Protein AF-A0A7W8JPS7-F1 (afdb_monomer_lite)

Sequence (271 aa):
MTALSCCAAFAAIAVPLVSGVAHSQPELDGHAVLSGPVTAQTLAKNVAAPTAAPPASAEKKREVESIGVLPKAIPAMRSESPSSIALLSDVSTMDLMMPIAEPDLNIASRQSLWTQVGREFGVDPLLLYSIALVESRSLHPGGDVGPTPWLFRVNDHLVVGERHHVQMEMAVASQFNATVQDVGIMQVYYPMHRSAVRDPLSLLDPKTNISVAAKILHDGMHETRDPVLGVGYYHSHTQQLARDYGTAVMTVYQRLKGVYRSGKNGQVVAR

Secondary structure (DSSP, 8-state):
--------------------------------------------------------------------PPPPPPPPP-PPPSSS--SS----TTGGGS--------TTSTTSHHHHHHHHTT--HHHHHHHHHHHSEEE-TTS-EEE-SSEEEETTEEEESSHHHHHHHHHHHHHTT--EEEETTTTEEHHHHTTT-S-GGGGGSHHHHHHHHHHHHHHHHHH-S-HHHHHHTTT-SSHHHHHHHHHHHHHHHHHHHHHHHHHHH------

Foldseek 3Di:
DDDDDDDDDDDDDDDDDDDDDDDDDDDDDDDDDDDDDDDDDDDDDDDDDDDDDDDDDDDPDDDDDDPDQDDFDDEDDDDDDPPDQPPAPDDDPVVVVPPLPQFQCPLVDCRGLLNVLCVVLVHRSLLLQLLLCNGAWDQDPVRDIGRWFQWWAWPNDIDGDDNVVSLVVLVVCVVVVTHTAFHGSNRQGCVVCCVNHVGRSLCSRVNSVSNVLSNQLSVLLVVDPPQQLSNLSSRYPPVVSSNVRSVSSVVSSVVVVVVVVVVVPDDPPDD

pLDDT: mean 70.52, std 27.82, range [26.25, 98.81]

Structure (mmCIF, N/CA/C/O backbone):
data_AF-A0A7W8JPS7-F1
#
_entry.id   AF-A0A7W8JPS7-F1
#
loop_
_atom_site.group_PDB
_atom_site.id
_atom_site.type_symbol
_atom_site.label_atom_id
_atom_site.label_alt_id
_atom_site.label_comp_id
_atom_site.label_asym_id
_atom_site.label_entity_id
_atom_site.label_seq_id
_atom_site.pdbx_PDB_ins_code
_atom_site.Cartn_x
_atom_site.Cartn_y
_atom_site.Cartn_z
_atom_site.occupancy
_atom_site.B_iso_or_equiv
_atom_site.auth_seq_id
_atom_site.auth_comp_id
_atom_site.auth_asym_id
_atom_site.auth_atom_id
_atom_site.pdbx_PDB_model_num
ATOM 1 N N . MET A 1 1 ? 36.960 0.817 -42.740 1.00 34.66 1 MET A N 1
ATOM 2 C CA . MET A 1 1 ? 37.777 2.039 -42.580 1.00 34.66 1 MET A CA 1
ATOM 3 C C . MET A 1 1 ? 36.926 3.022 -41.779 1.00 34.66 1 MET A C 1
ATOM 5 O O . MET A 1 1 ? 35.817 3.270 -42.221 1.00 34.66 1 MET A O 1
ATOM 9 N N . THR A 1 2 ? 37.190 3.320 -40.498 1.00 34.50 2 THR A N 1
ATOM 10 C CA . THR A 1 2 ? 38.311 4.124 -39.934 1.00 34.50 2 THR A CA 1
ATOM 11 C C . THR A 1 2 ? 38.298 5.565 -40.465 1.00 34.50 2 THR A C 1
ATOM 13 O O . THR A 1 2 ? 38.393 5.725 -41.675 1.00 34.50 2 THR A O 1
ATOM 16 N N . ALA A 1 3 ? 38.237 6.635 -39.663 1.00 35.72 3 ALA A N 1
ATOM 17 C CA . ALA A 1 3 ? 38.224 6.787 -38.192 1.00 35.72 3 ALA A CA 1
ATOM 18 C C . ALA A 1 3 ? 37.413 8.078 -37.820 1.00 35.72 3 ALA A C 1
ATOM 20 O O . ALA A 1 3 ? 36.712 8.575 -38.693 1.00 35.72 3 ALA A O 1
ATOM 21 N N . LEU A 1 4 ? 37.385 8.677 -36.615 1.00 36.03 4 LEU A N 1
ATOM 22 C CA . LEU A 1 4 ? 38.189 8.557 -35.384 1.00 36.03 4 LEU A CA 1
ATOM 23 C C . LEU A 1 4 ? 37.369 8.997 -34.138 1.00 36.03 4 LEU A C 1
ATOM 25 O O . LEU A 1 4 ? 36.298 9.580 -34.263 1.00 36.03 4 LEU A O 1
ATOM 29 N N . SER A 1 5 ? 37.897 8.723 -32.942 1.00 36.34 5 SER A N 1
ATOM 30 C CA . SER A 1 5 ? 37.463 9.241 -31.629 1.00 36.34 5 SER A CA 1
ATOM 31 C C . SER A 1 5 ? 37.933 10.687 -31.364 1.00 36.34 5 SER A C 1
ATOM 33 O O . SER A 1 5 ? 38.936 11.108 -31.940 1.00 36.34 5 SER A O 1
ATOM 35 N N . CYS A 1 6 ? 37.302 11.402 -30.417 1.00 30.58 6 CYS A N 1
ATOM 36 C CA . CYS A 1 6 ? 38.016 12.358 -29.556 1.00 30.58 6 CYS A CA 1
ATOM 37 C C . CYS A 1 6 ? 37.307 12.576 -28.199 1.00 30.58 6 CYS A C 1
ATOM 39 O O . CYS A 1 6 ? 36.088 12.729 -28.158 1.00 30.58 6 CYS A O 1
ATOM 41 N N . CYS A 1 7 ? 38.076 12.644 -27.104 1.00 32.31 7 CYS A N 1
ATOM 42 C CA . CYS A 1 7 ? 37.610 12.950 -25.742 1.00 32.31 7 CYS A CA 1
ATOM 43 C C . CYS A 1 7 ? 38.441 14.090 -25.131 1.00 32.31 7 CYS A C 1
ATOM 45 O O . CYS A 1 7 ? 39.667 14.018 -25.181 1.00 32.31 7 CYS A O 1
ATOM 47 N N . ALA A 1 8 ? 37.799 15.072 -24.487 1.00 33.22 8 ALA A N 1
ATOM 48 C CA . ALA A 1 8 ? 38.398 16.044 -23.554 1.00 33.22 8 ALA A CA 1
ATOM 49 C C . ALA A 1 8 ? 37.291 16.920 -22.921 1.00 33.22 8 ALA A C 1
ATOM 51 O O . ALA A 1 8 ? 36.239 17.077 -23.532 1.00 33.22 8 ALA A O 1
ATOM 52 N N . ALA A 1 9 ? 37.453 17.585 -21.772 1.00 33.50 9 ALA A N 1
ATOM 53 C CA . ALA A 1 9 ? 38.265 17.333 -20.570 1.00 33.50 9 ALA A CA 1
ATOM 54 C C . ALA A 1 9 ? 37.767 18.288 -19.453 1.00 33.50 9 ALA A C 1
ATOM 56 O O . ALA A 1 9 ? 37.179 19.327 -19.750 1.00 33.50 9 ALA A O 1
ATOM 57 N N . PHE A 1 10 ? 38.011 17.973 -18.176 1.00 31.75 10 PHE A N 1
ATOM 58 C CA . PHE A 1 10 ? 37.744 18.908 -17.069 1.00 31.75 10 PHE A CA 1
ATOM 59 C C . PHE A 1 10 ? 38.790 20.033 -17.011 1.00 31.75 10 PHE A C 1
ATOM 61 O O . PHE A 1 10 ? 39.973 19.794 -17.247 1.00 31.75 10 PHE A O 1
ATOM 68 N N . ALA A 1 11 ? 38.371 21.224 -16.574 1.00 34.03 11 ALA A N 1
ATOM 6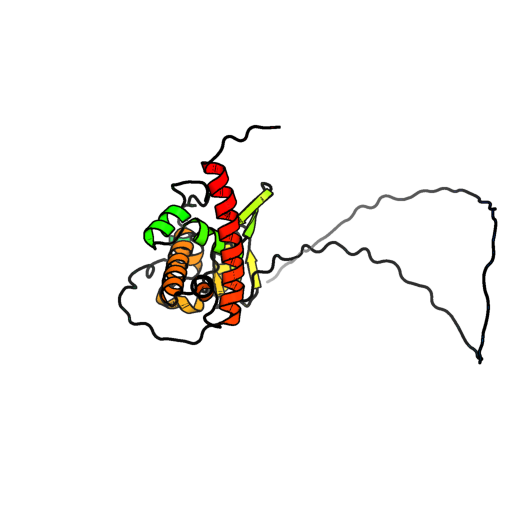9 C CA . ALA A 1 11 ? 39.262 22.286 -16.112 1.00 34.03 11 ALA A CA 1
ATOM 70 C C . ALA A 1 11 ? 38.669 22.953 -14.860 1.00 34.03 11 ALA A C 1
ATOM 72 O O . ALA A 1 11 ? 37.531 23.419 -14.880 1.00 34.03 11 ALA A O 1
ATOM 73 N N . ALA A 1 12 ? 39.439 22.991 -13.771 1.00 31.59 12 ALA A N 1
ATOM 74 C CA . ALA A 1 12 ? 39.107 23.723 -12.551 1.00 31.59 12 ALA A CA 1
ATOM 75 C C . ALA A 1 12 ? 39.949 25.006 -12.471 1.00 31.59 12 ALA A C 1
ATOM 77 O O . ALA A 1 12 ? 41.085 25.030 -12.942 1.00 31.59 12 ALA A O 1
ATOM 78 N N . ILE A 1 13 ? 39.404 26.062 -11.863 1.00 35.50 13 ILE A N 1
ATOM 79 C CA . ILE A 1 13 ? 40.087 27.351 -11.693 1.00 35.50 13 ILE A CA 1
ATOM 80 C C . ILE A 1 13 ? 40.469 27.525 -10.221 1.00 35.50 13 ILE A C 1
ATOM 82 O O . ILE A 1 13 ? 39.635 27.352 -9.336 1.00 35.50 13 ILE A O 1
ATOM 86 N N . ALA A 1 14 ? 41.726 27.895 -9.975 1.00 32.38 14 ALA A N 1
ATOM 87 C CA . ALA A 1 14 ? 42.258 28.240 -8.659 1.00 32.38 14 ALA A CA 1
ATOM 88 C C . ALA A 1 14 ? 42.777 29.688 -8.654 1.00 32.38 14 ALA A C 1
ATOM 90 O O . ALA A 1 14 ? 43.272 30.176 -9.670 1.00 32.38 14 ALA A O 1
ATOM 91 N N . VAL A 1 15 ? 42.679 30.362 -7.505 1.00 33.50 15 VAL A N 1
ATOM 92 C CA . VAL A 1 15 ? 43.151 31.740 -7.264 1.00 33.50 15 VAL A CA 1
ATOM 93 C C . VAL A 1 15 ? 43.858 31.764 -5.887 1.00 33.50 15 VAL A C 1
ATOM 95 O O . VAL A 1 15 ? 43.406 31.041 -4.997 1.00 33.50 15 VAL A O 1
ATOM 98 N N . PRO A 1 16 ? 44.994 32.478 -5.703 1.00 43.44 16 PRO A N 1
ATOM 99 C CA . PRO A 1 16 ? 45.971 32.158 -4.647 1.00 43.44 16 PRO A CA 1
ATOM 100 C C . PRO A 1 16 ? 45.836 32.953 -3.325 1.00 43.44 16 PRO A C 1
ATOM 102 O O . PRO A 1 16 ? 44.917 33.745 -3.135 1.00 43.44 16 PRO A O 1
ATOM 105 N N . LEU A 1 17 ? 46.784 32.712 -2.405 1.00 33.25 17 LEU A N 1
ATOM 106 C CA . LEU A 1 17 ? 46.756 33.043 -0.971 1.00 33.25 17 LEU A CA 1
ATOM 107 C C . LEU A 1 17 ? 47.955 33.916 -0.521 1.00 33.25 17 LEU A C 1
ATOM 109 O O . LEU A 1 17 ? 49.080 33.657 -0.942 1.00 33.25 17 LEU A O 1
ATOM 113 N N . VAL A 1 18 ? 47.714 34.912 0.354 1.00 34.34 18 VAL A N 1
ATOM 114 C CA . VAL A 1 18 ? 48.699 35.841 0.981 1.00 34.34 18 VAL A CA 1
ATOM 115 C C . VAL A 1 18 ? 48.123 36.379 2.323 1.00 34.34 18 VAL A C 1
ATOM 117 O O . VAL A 1 18 ? 46.904 36.435 2.450 1.00 34.34 18 VAL A O 1
ATOM 120 N N . SER A 1 19 ? 48.872 36.956 3.280 1.00 33.59 19 SER A N 1
ATOM 121 C CA . SER A 1 19 ? 49.804 36.315 4.242 1.00 33.59 19 SER A CA 1
ATOM 122 C C . SER A 1 19 ? 50.244 37.296 5.362 1.00 33.59 19 SER A C 1
ATOM 124 O O . SER A 1 19 ? 50.805 38.346 5.064 1.00 33.59 19 SER A O 1
ATOM 126 N N . GLY A 1 20 ? 50.061 36.933 6.641 1.00 29.36 20 GLY A N 1
ATOM 127 C CA . GLY A 1 20 ? 50.534 37.647 7.857 1.00 29.36 20 GLY A CA 1
ATOM 128 C C . GLY A 1 20 ? 49.831 37.085 9.120 1.00 29.36 20 GLY A C 1
ATOM 129 O O . GLY A 1 20 ? 48.654 36.771 9.008 1.00 29.36 20 GLY A O 1
ATOM 130 N N . VAL A 1 21 ? 50.418 36.759 10.292 1.00 34.09 21 VAL A N 1
ATOM 131 C CA . VAL A 1 21 ? 51.522 37.322 11.125 1.00 34.09 21 VAL A CA 1
ATOM 132 C C . VAL A 1 21 ? 51.072 38.578 11.899 1.00 34.09 21 VAL A C 1
ATOM 134 O O . VAL A 1 21 ? 50.739 39.559 11.249 1.00 34.09 21 VAL A O 1
ATOM 137 N N . ALA A 1 22 ? 51.069 38.674 13.245 1.00 32.59 22 ALA A N 1
ATOM 138 C CA . ALA A 1 22 ? 51.254 37.731 14.385 1.00 32.59 22 ALA A CA 1
ATOM 139 C C . ALA A 1 22 ? 50.626 38.387 15.679 1.00 32.59 22 ALA A C 1
ATOM 141 O O . ALA A 1 22 ? 49.804 39.278 15.497 1.00 32.59 22 ALA A O 1
ATOM 142 N N . HIS A 1 23 ? 50.869 38.093 16.979 1.00 30.20 23 HIS A N 1
ATOM 143 C CA . HIS A 1 23 ? 51.816 37.247 17.747 1.00 30.20 23 HIS A CA 1
ATOM 144 C C . HIS A 1 23 ? 51.346 37.056 19.234 1.00 30.20 23 HIS A C 1
ATOM 146 O O . HIS A 1 23 ? 50.356 37.660 19.629 1.00 30.20 23 HIS A O 1
ATOM 152 N N . SER A 1 24 ? 52.130 36.324 20.053 1.00 31.56 24 SER A N 1
ATOM 153 C CA . SER A 1 24 ? 52.227 36.367 21.546 1.00 31.56 24 SER A CA 1
ATOM 154 C C . SER A 1 24 ? 51.120 35.814 22.488 1.00 31.56 24 SER A C 1
ATOM 156 O O . SER A 1 24 ? 49.935 36.081 22.331 1.00 31.56 24 SER A O 1
ATOM 158 N N . GLN A 1 25 ? 51.571 35.139 23.565 1.00 33.97 25 GLN A N 1
ATOM 159 C CA . GLN A 1 25 ? 50.927 34.994 24.903 1.00 33.97 25 GLN A CA 1
ATOM 160 C C . GLN A 1 25 ? 51.693 35.883 25.934 1.00 33.97 25 GLN A C 1
ATOM 162 O O . GLN A 1 25 ? 52.662 36.516 25.495 1.00 33.97 25 GLN A O 1
ATOM 167 N N . PRO A 1 26 ? 51.300 36.045 27.229 1.00 48.59 26 PRO A N 1
ATOM 168 C CA . PRO A 1 26 ? 51.283 35.033 28.335 1.00 48.59 26 PRO A CA 1
ATOM 169 C C . PRO A 1 26 ? 49.873 34.889 28.991 1.00 48.59 26 PRO A C 1
ATOM 171 O O . PRO A 1 26 ? 48.953 35.534 28.499 1.00 48.59 26 PRO A O 1
ATOM 174 N N . GLU A 1 27 ? 49.507 34.103 30.026 1.00 31.52 27 GLU A N 1
ATOM 175 C CA . GLU A 1 27 ? 50.090 33.241 31.106 1.00 31.52 27 GLU A CA 1
ATOM 176 C C . GLU A 1 27 ? 49.656 33.726 32.526 1.00 31.52 27 GLU A C 1
ATOM 178 O O . GLU A 1 27 ? 49.502 34.930 32.721 1.00 31.52 27 GLU A O 1
ATOM 183 N N . LEU A 1 28 ? 49.503 32.787 33.491 1.00 32.38 28 LEU A N 1
ATOM 184 C CA . LEU A 1 28 ? 49.081 32.930 34.915 1.00 32.38 28 LEU A CA 1
ATOM 185 C C . LEU A 1 28 ? 47.578 33.273 35.129 1.00 32.38 28 LEU A C 1
ATOM 187 O O . LEU A 1 28 ? 46.978 33.934 34.288 1.00 32.38 28 LEU A O 1
ATOM 191 N N . ASP A 1 29 ? 46.857 32.879 36.197 1.00 30.48 29 ASP A N 1
ATOM 192 C CA . ASP A 1 29 ? 47.032 31.893 37.304 1.00 30.48 29 ASP A CA 1
ATOM 193 C C . ASP A 1 29 ? 45.609 31.527 37.863 1.00 30.48 29 ASP A C 1
ATOM 195 O O . ASP A 1 29 ? 44.619 32.041 37.342 1.00 30.48 29 ASP A O 1
ATOM 199 N N . GLY A 1 30 ? 45.328 30.699 38.890 1.00 28.44 30 GLY A N 1
ATOM 200 C CA . GLY A 1 30 ? 46.148 29.833 39.761 1.00 28.44 30 GLY A CA 1
ATOM 201 C C . GLY A 1 30 ? 45.723 29.838 41.253 1.00 28.44 30 GLY A C 1
ATOM 202 O O . GLY A 1 30 ? 45.997 30.808 41.946 1.00 28.44 30 GLY A O 1
ATOM 203 N N . HIS A 1 31 ? 45.088 28.769 41.782 1.00 32.84 31 HIS A N 1
ATOM 204 C CA . HIS A 1 31 ? 44.896 28.508 43.237 1.00 32.84 31 HIS A CA 1
ATOM 205 C C . HIS A 1 31 ? 44.467 27.043 43.543 1.00 32.84 31 HIS A C 1
ATOM 207 O O . HIS A 1 31 ? 44.010 26.328 42.655 1.00 32.84 31 HIS A O 1
ATOM 213 N N . ALA A 1 32 ? 44.641 26.585 44.797 1.00 30.02 32 ALA A N 1
ATOM 214 C CA . ALA A 1 32 ? 44.439 25.192 45.264 1.00 30.02 32 ALA A CA 1
ATOM 215 C C . ALA A 1 32 ? 43.031 24.951 45.903 1.00 30.02 32 ALA A C 1
ATOM 217 O O . ALA A 1 32 ? 42.203 25.854 45.874 1.00 30.02 32 ALA A O 1
ATOM 218 N N . VAL A 1 33 ? 42.638 23.786 46.461 1.00 32.09 33 VAL A N 1
ATOM 219 C CA . VAL A 1 33 ? 43.181 23.122 47.678 1.00 32.09 33 VAL A CA 1
ATOM 220 C C . VAL A 1 33 ? 42.789 21.623 47.791 1.00 32.09 33 VAL A C 1
ATOM 222 O O . VAL A 1 33 ? 41.633 21.255 47.628 1.00 32.09 33 VAL A O 1
ATOM 225 N N . LEU A 1 34 ? 43.790 20.801 48.146 1.00 30.59 34 LEU A N 1
ATOM 226 C CA . LEU A 1 34 ? 43.825 19.519 48.897 1.00 30.59 34 LEU A CA 1
ATOM 227 C C . LEU A 1 34 ? 42.555 18.663 49.150 1.00 30.59 34 LEU A C 1
ATOM 229 O O . LEU A 1 34 ? 41.634 19.087 49.845 1.00 30.59 34 LEU A O 1
ATOM 233 N N . SER A 1 35 ? 42.667 17.352 48.860 1.00 32.31 35 SER A N 1
ATOM 234 C CA . SER A 1 35 ? 42.359 16.235 49.794 1.00 32.31 35 SER A CA 1
ATOM 235 C C . SER A 1 35 ? 42.935 14.886 49.302 1.00 32.31 35 SER A C 1
ATOM 237 O O . SER A 1 35 ? 43.181 14.714 48.112 1.00 32.31 35 SER A O 1
ATOM 239 N N . GLY A 1 36 ? 43.162 13.930 50.214 1.00 26.25 36 GLY A N 1
ATOM 240 C CA . GLY A 1 36 ? 43.672 12.560 49.974 1.00 26.25 36 GLY A CA 1
ATOM 241 C C . GLY A 1 36 ? 43.536 11.710 51.258 1.00 26.25 36 GLY A C 1
ATOM 242 O O . GLY A 1 36 ? 42.777 12.145 52.126 1.00 26.25 36 GLY A O 1
ATOM 243 N N . PRO A 1 37 ? 44.287 10.598 51.475 1.00 46.88 37 PRO A N 1
ATOM 244 C CA . PRO A 1 37 ? 45.347 9.996 50.640 1.00 46.88 37 PRO A CA 1
ATOM 245 C C . PRO A 1 37 ? 45.336 8.425 50.597 1.00 46.88 37 PRO A C 1
ATOM 247 O O . PRO A 1 37 ? 44.384 7.804 51.053 1.00 46.88 37 PRO A O 1
ATOM 250 N N . VAL A 1 38 ? 46.450 7.811 50.131 1.00 31.28 38 VAL A N 1
ATOM 251 C CA . VAL A 1 38 ? 46.919 6.391 50.289 1.00 31.28 38 VAL A CA 1
ATOM 252 C C . VAL A 1 38 ? 46.082 5.237 49.656 1.00 31.28 38 VAL A C 1
ATOM 254 O O . VAL A 1 38 ? 44.873 5.341 49.539 1.00 31.28 38 VAL A O 1
ATOM 257 N N . THR A 1 39 ? 46.631 4.094 49.179 1.00 31.03 39 THR A N 1
ATOM 258 C CA . THR A 1 39 ? 48.003 3.500 49.220 1.00 31.03 39 THR A CA 1
ATOM 259 C C . THR A 1 39 ? 48.282 2.568 48.011 1.00 31.03 39 THR A C 1
ATOM 261 O O . THR A 1 39 ? 47.351 1.895 47.597 1.00 31.03 39 THR A O 1
ATOM 264 N N . ALA A 1 40 ? 49.567 2.399 47.617 1.00 29.73 40 ALA A N 1
ATOM 265 C CA . ALA A 1 40 ? 50.220 1.142 47.137 1.00 29.73 40 ALA A CA 1
ATOM 266 C C . ALA A 1 40 ? 49.713 0.420 45.850 1.00 29.73 40 ALA A C 1
ATOM 268 O O . ALA A 1 40 ? 48.538 0.482 45.531 1.00 29.73 40 ALA A O 1
ATOM 269 N N . GLN A 1 41 ? 50.471 -0.392 45.086 1.00 30.83 41 GLN A N 1
ATOM 270 C CA . GLN A 1 41 ? 51.908 -0.730 44.842 1.00 30.83 41 GLN A CA 1
ATOM 271 C C . GLN A 1 41 ? 51.908 -1.699 43.603 1.00 30.83 41 GLN A C 1
ATOM 273 O O . GLN A 1 41 ? 50.863 -2.288 43.348 1.00 30.83 41 GLN A O 1
ATOM 278 N N . THR A 1 42 ? 52.939 -2.026 42.798 1.00 29.42 42 THR A N 1
ATOM 279 C CA . THR A 1 42 ? 54.338 -1.591 42.529 1.00 29.42 42 THR A CA 1
ATOM 280 C C . THR A 1 42 ? 54.824 -2.312 41.232 1.00 29.42 42 THR A C 1
ATOM 282 O O . THR A 1 42 ? 54.142 -3.218 40.766 1.00 29.42 42 THR A O 1
ATOM 285 N N . LEU A 1 43 ? 56.016 -1.970 40.701 1.00 30.84 43 LEU A N 1
ATOM 286 C CA . LEU A 1 43 ? 56.750 -2.541 39.534 1.00 30.84 43 LEU A CA 1
ATOM 287 C C . LEU A 1 43 ? 56.362 -2.046 38.114 1.00 30.84 43 LEU A C 1
ATOM 289 O O . LEU A 1 43 ? 55.209 -1.744 37.846 1.00 30.84 43 LEU A O 1
ATOM 293 N N . ALA A 1 44 ? 57.265 -2.117 37.119 1.00 29.89 44 ALA A N 1
ATOM 294 C CA . ALA A 1 44 ? 58.488 -1.308 36.899 1.00 29.89 44 ALA A CA 1
ATOM 295 C C . ALA A 1 44 ? 59.298 -1.810 35.672 1.00 29.89 44 ALA A C 1
ATOM 297 O O . ALA A 1 44 ? 59.588 -3.001 35.609 1.00 29.89 44 ALA A O 1
ATOM 298 N N . LYS A 1 45 ? 59.813 -0.880 34.834 1.00 32.44 45 LYS A N 1
ATOM 299 C CA . LYS A 1 45 ? 60.841 -1.078 33.765 1.00 32.44 45 LYS A CA 1
ATOM 300 C C . LYS A 1 45 ? 60.365 -1.907 32.532 1.00 32.44 45 LYS A C 1
ATOM 302 O O . LYS A 1 45 ? 59.529 -2.781 32.678 1.00 32.44 45 LYS A O 1
ATOM 307 N N . ASN A 1 46 ? 60.845 -1.705 31.290 1.00 31.56 46 ASN A N 1
ATOM 308 C CA . ASN A 1 46 ? 61.808 -0.723 30.750 1.00 31.56 46 ASN A CA 1
ATOM 309 C C . ASN A 1 46 ? 61.716 -0.557 29.203 1.00 31.56 46 ASN A C 1
ATOM 311 O O . ASN A 1 46 ? 61.430 -1.529 28.516 1.00 31.56 46 ASN A O 1
ATOM 315 N N . VAL A 1 47 ? 62.196 0.599 28.700 1.00 29.95 47 VAL A N 1
ATOM 316 C CA . VAL A 1 47 ? 62.902 0.811 27.399 1.00 29.95 47 VAL A CA 1
ATOM 317 C C . VAL A 1 47 ? 62.118 0.880 26.058 1.00 29.95 47 VAL A C 1
ATOM 319 O O . VAL A 1 47 ? 61.199 0.121 25.796 1.00 29.95 47 VAL A O 1
ATOM 322 N N . ALA A 1 48 ? 62.639 1.769 25.188 1.00 31.38 48 ALA A N 1
ATOM 323 C CA . ALA A 1 48 ? 62.462 1.942 23.730 1.00 31.38 48 ALA A CA 1
ATOM 324 C C . ALA A 1 48 ? 61.223 2.687 23.170 1.00 31.38 48 ALA A C 1
ATOM 326 O O . ALA A 1 48 ? 60.091 2.222 23.213 1.00 31.38 48 ALA A O 1
ATOM 327 N N . ALA A 1 49 ? 61.515 3.809 22.498 1.00 30.55 49 ALA A N 1
ATOM 328 C CA . ALA A 1 49 ? 60.751 4.405 21.392 1.00 30.55 49 ALA A CA 1
ATOM 329 C C . ALA A 1 49 ? 61.646 4.346 20.118 1.00 30.55 49 ALA A C 1
ATOM 331 O O . ALA A 1 49 ? 62.842 4.072 20.279 1.00 30.55 49 ALA A O 1
ATOM 332 N N . PRO A 1 50 ? 61.146 4.580 18.878 1.00 39.53 50 PRO A N 1
ATOM 333 C CA . PRO A 1 50 ? 60.855 5.960 18.446 1.00 39.53 50 PRO A CA 1
ATOM 334 C C . PRO A 1 50 ? 59.705 6.158 17.415 1.00 39.53 50 PRO A C 1
ATOM 336 O O . PRO A 1 50 ? 59.262 5.234 16.745 1.00 39.53 50 PRO A O 1
ATOM 339 N N . THR A 1 51 ? 59.312 7.430 17.242 1.00 27.80 51 THR A N 1
ATOM 340 C CA . THR A 1 51 ? 58.747 8.074 16.022 1.00 27.80 51 THR A CA 1
ATOM 341 C C . THR A 1 51 ? 57.591 7.435 15.227 1.00 27.80 51 THR A C 1
ATOM 343 O O . THR A 1 51 ? 57.814 6.560 14.397 1.00 27.80 51 THR A O 1
ATOM 346 N N . ALA A 1 52 ? 56.420 8.089 15.273 1.00 31.02 52 ALA A N 1
ATOM 347 C CA . ALA A 1 52 ? 55.605 8.443 14.094 1.00 31.02 52 ALA A CA 1
ATOM 348 C C . ALA A 1 52 ? 54.658 9.624 14.431 1.00 31.02 52 ALA A C 1
ATOM 350 O O . ALA A 1 52 ? 54.328 9.827 15.598 1.00 31.02 52 ALA A O 1
ATOM 351 N N . ALA A 1 53 ? 54.237 10.406 13.428 1.00 32.81 53 ALA A N 1
ATOM 352 C CA . ALA A 1 53 ? 53.322 11.553 13.572 1.00 32.81 53 ALA A CA 1
ATOM 353 C C . ALA A 1 53 ? 51.895 11.221 13.057 1.00 32.81 53 ALA A C 1
ATOM 355 O O . ALA A 1 53 ? 51.749 10.268 12.289 1.00 32.81 53 ALA A O 1
ATOM 356 N N . PRO A 1 54 ? 50.837 11.960 13.461 1.00 37.91 54 PRO A N 1
ATOM 357 C CA . PRO A 1 54 ? 49.451 11.535 13.241 1.00 37.91 54 PRO A CA 1
ATOM 358 C C . PRO A 1 54 ? 48.807 12.065 11.939 1.00 37.91 54 PRO A C 1
ATOM 360 O O . PRO A 1 54 ? 48.995 13.234 11.598 1.00 37.91 54 PRO A O 1
ATOM 363 N N . PRO A 1 55 ? 47.940 11.275 11.274 1.00 34.62 55 PRO A N 1
ATOM 364 C CA . PRO A 1 55 ? 46.843 11.785 10.449 1.00 34.62 55 PRO A CA 1
ATOM 365 C C . PRO A 1 55 ? 45.641 12.125 11.362 1.00 34.62 55 PRO A C 1
ATOM 367 O O . PRO A 1 55 ? 45.238 11.319 12.194 1.00 34.62 55 PRO A O 1
ATOM 370 N N . ALA A 1 56 ? 45.155 13.367 11.392 1.00 28.39 56 ALA A N 1
ATOM 371 C CA . ALA A 1 56 ? 44.326 14.023 10.371 1.00 28.39 56 ALA A CA 1
ATOM 372 C C . ALA A 1 56 ? 42.845 13.598 10.451 1.00 28.39 56 ALA A C 1
ATOM 374 O O . ALA A 1 56 ? 42.455 12.518 10.013 1.00 28.39 56 ALA A O 1
ATOM 375 N N . SER A 1 57 ? 42.020 14.483 11.018 1.00 29.33 57 SER A N 1
ATOM 376 C CA . SER A 1 57 ? 40.576 14.303 11.188 1.00 29.33 57 SER A CA 1
ATOM 377 C C . SER A 1 57 ? 39.851 14.261 9.841 1.00 29.33 57 SER A C 1
ATOM 379 O O . SER A 1 57 ? 39.857 15.246 9.107 1.00 29.33 57 SER A O 1
ATOM 381 N N . ALA A 1 58 ? 39.176 13.153 9.535 1.00 30.98 58 ALA A N 1
ATOM 382 C CA . ALA A 1 58 ? 38.288 13.068 8.379 1.00 30.98 58 ALA A CA 1
ATOM 383 C C . ALA A 1 58 ? 36.895 13.615 8.732 1.00 30.98 58 ALA A C 1
ATOM 385 O O . ALA A 1 58 ? 36.200 13.056 9.584 1.00 30.98 58 ALA A O 1
ATOM 386 N N . GLU A 1 59 ? 36.459 14.686 8.065 1.00 32.47 59 GLU A N 1
ATOM 387 C CA . GLU A 1 59 ? 35.080 15.168 8.179 1.00 32.47 59 GLU A CA 1
ATOM 388 C C . GLU A 1 59 ? 34.109 14.121 7.616 1.00 32.47 59 GLU A C 1
ATOM 390 O O . GLU A 1 59 ? 34.110 13.820 6.418 1.00 32.47 59 GLU A O 1
ATOM 395 N N . LYS A 1 60 ? 33.252 13.551 8.475 1.00 27.72 60 LYS A N 1
ATOM 396 C CA . LYS A 1 60 ? 32.253 12.571 8.037 1.00 27.72 60 LYS A CA 1
ATOM 397 C C . LYS A 1 60 ? 31.136 13.271 7.259 1.00 27.72 60 LYS A C 1
ATOM 399 O O . LYS A 1 60 ? 30.152 13.736 7.835 1.00 27.72 60 LYS A O 1
ATOM 404 N N . LYS A 1 61 ? 31.294 13.303 5.933 1.00 30.89 61 LYS A N 1
ATOM 405 C CA . LYS A 1 61 ? 30.265 13.670 4.950 1.00 30.89 61 LYS A CA 1
ATOM 406 C C . LYS A 1 61 ? 28.931 13.012 5.334 1.00 30.89 61 LYS A C 1
ATOM 408 O O . LYS A 1 61 ? 28.883 11.795 5.509 1.00 30.89 61 LYS A O 1
ATOM 413 N N . ARG A 1 62 ? 27.865 13.806 5.501 1.00 32.97 62 ARG A N 1
ATOM 414 C CA . ARG A 1 62 ? 26.542 13.273 5.862 1.00 32.97 62 ARG A CA 1
ATOM 415 C C . ARG A 1 62 ? 25.984 12.444 4.711 1.00 32.97 62 ARG A C 1
ATOM 417 O O . ARG A 1 62 ? 25.689 12.966 3.641 1.00 32.97 62 ARG A O 1
ATOM 424 N N . GLU A 1 63 ? 25.858 11.156 4.974 1.00 27.39 63 GLU A N 1
ATOM 425 C CA . GLU A 1 63 ? 25.139 10.188 4.161 1.00 27.39 63 GLU A CA 1
ATOM 426 C C . GLU A 1 63 ? 23.633 10.362 4.409 1.00 27.39 63 GLU A C 1
ATOM 428 O O . GLU A 1 63 ? 23.218 10.634 5.538 1.00 27.39 63 GLU A O 1
ATOM 433 N N . VAL A 1 64 ? 22.817 10.279 3.356 1.00 31.75 64 VAL A N 1
ATOM 434 C CA . VAL A 1 64 ? 21.356 10.364 3.482 1.00 31.75 64 VAL A CA 1
ATOM 435 C C . VAL A 1 64 ? 20.851 8.968 3.819 1.00 31.75 64 VAL A C 1
ATOM 437 O O . VAL A 1 64 ? 20.890 8.086 2.964 1.00 31.75 64 VAL A O 1
ATOM 440 N N . GLU A 1 65 ? 20.416 8.758 5.062 1.00 29.41 65 GLU A N 1
ATOM 441 C CA . GLU A 1 65 ? 19.892 7.462 5.501 1.00 29.41 65 GLU A CA 1
ATOM 442 C C . GLU A 1 65 ? 18.686 7.048 4.650 1.00 29.41 65 GLU A C 1
ATOM 444 O O . GLU A 1 65 ? 17.696 7.776 4.528 1.00 29.41 65 GLU A O 1
ATOM 449 N N . SER A 1 66 ? 18.769 5.856 4.060 1.00 34.53 66 SER A N 1
ATOM 450 C CA . SER A 1 66 ? 17.668 5.257 3.320 1.00 34.53 66 SER A CA 1
ATOM 451 C C . SER A 1 66 ? 16.543 4.869 4.281 1.00 34.53 66 SER A C 1
ATOM 453 O O . SER A 1 66 ? 16.749 4.178 5.279 1.00 34.53 66 SER A O 1
ATOM 455 N N . ILE A 1 67 ? 15.319 5.305 3.975 1.00 38.53 67 ILE A N 1
ATOM 456 C CA . ILE A 1 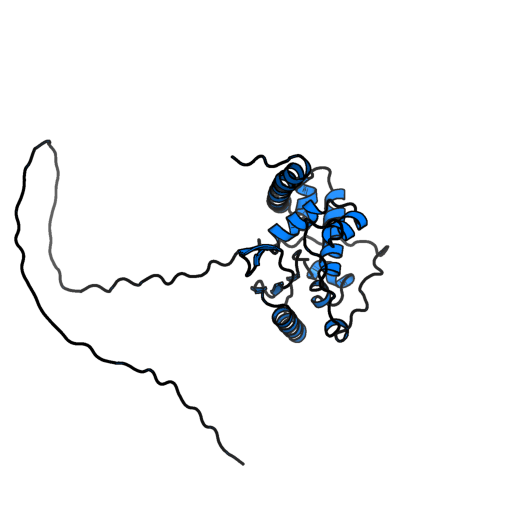67 ? 14.134 4.933 4.753 1.00 38.53 67 ILE A CA 1
ATOM 457 C C . ILE A 1 67 ? 13.817 3.463 4.448 1.00 38.53 67 ILE A C 1
ATOM 459 O O . ILE A 1 67 ? 13.211 3.141 3.429 1.00 38.53 67 ILE A O 1
ATOM 463 N N . GLY A 1 68 ? 14.278 2.565 5.320 1.00 29.86 68 GLY A N 1
ATOM 464 C CA . GLY A 1 68 ? 14.146 1.122 5.137 1.00 29.86 68 GLY A CA 1
ATOM 465 C C . GLY A 1 68 ? 12.699 0.631 5.224 1.00 29.86 68 GLY A C 1
ATOM 466 O O . GLY A 1 68 ? 12.098 0.650 6.297 1.00 29.86 68 GLY A O 1
ATOM 467 N N . VAL A 1 69 ? 12.175 0.127 4.105 1.00 47.06 69 VAL A N 1
ATOM 468 C CA . VAL A 1 69 ? 10.975 -0.726 4.066 1.00 47.06 69 VAL A CA 1
ATOM 469 C C . VAL A 1 69 ? 11.351 -2.125 4.570 1.00 47.06 69 VAL A C 1
ATOM 471 O O . VAL A 1 69 ? 12.388 -2.663 4.176 1.00 47.06 69 VAL A O 1
ATOM 474 N N . LEU A 1 70 ? 10.522 -2.711 5.438 1.00 49.31 70 LEU A N 1
ATOM 475 C CA . LEU A 1 70 ? 10.777 -4.016 6.063 1.00 49.31 70 LEU A CA 1
ATOM 476 C C . LEU A 1 70 ? 10.830 -5.156 5.020 1.00 49.31 70 LEU A C 1
ATOM 478 O O . LEU A 1 70 ? 9.950 -5.226 4.161 1.00 49.31 70 LEU A O 1
ATOM 482 N N . PRO A 1 71 ? 11.811 -6.079 5.091 1.00 45.62 71 PRO A N 1
ATOM 483 C CA . PRO A 1 71 ? 11.898 -7.208 4.166 1.00 45.62 71 PRO A CA 1
ATOM 484 C C . PRO A 1 71 ? 10.761 -8.212 4.406 1.00 45.62 71 PRO A C 1
ATOM 486 O O . PRO A 1 71 ? 10.573 -8.702 5.520 1.00 45.62 71 PRO A O 1
ATOM 489 N N . LYS A 1 72 ? 10.011 -8.531 3.347 1.00 56.50 72 LYS A N 1
ATOM 490 C CA . LYS A 1 72 ? 8.805 -9.368 3.398 1.00 56.50 72 LYS A CA 1
ATOM 491 C C . LYS A 1 72 ? 9.139 -10.862 3.378 1.00 56.50 72 LYS A C 1
ATOM 493 O O . LYS A 1 72 ? 9.851 -11.338 2.496 1.00 56.50 72 LYS A O 1
ATOM 498 N N . ALA A 1 73 ? 8.610 -11.620 4.340 1.00 49.62 73 ALA A N 1
ATOM 499 C CA . ALA A 1 73 ? 8.872 -13.057 4.453 1.00 49.62 73 ALA A CA 1
ATOM 500 C C . ALA A 1 73 ? 7.897 -13.905 3.621 1.00 49.62 73 ALA A C 1
ATOM 502 O O . ALA A 1 73 ? 6.686 -13.894 3.860 1.00 49.62 73 ALA A O 1
ATOM 503 N N . ILE A 1 74 ? 8.464 -14.682 2.693 1.00 49.22 74 ILE A N 1
ATOM 504 C CA . ILE A 1 74 ? 7.771 -15.525 1.709 1.00 49.22 74 ILE A CA 1
ATOM 505 C C . ILE A 1 74 ? 6.828 -16.537 2.402 1.00 49.22 74 ILE A C 1
ATOM 507 O O . ILE A 1 74 ? 7.310 -17.380 3.164 1.00 49.22 74 ILE A O 1
ATOM 511 N N . PRO A 1 75 ? 5.506 -16.508 2.136 1.00 42.56 75 PRO A N 1
ATOM 512 C CA . PRO A 1 75 ? 4.570 -17.513 2.643 1.00 42.56 75 PRO A CA 1
ATOM 513 C C . PRO A 1 75 ? 4.731 -18.881 1.961 1.00 42.56 75 PRO A C 1
ATOM 515 O O . PRO A 1 75 ? 5.125 -18.978 0.799 1.00 42.56 75 PRO A O 1
ATOM 518 N N . ALA A 1 76 ? 4.363 -19.955 2.664 1.00 37.22 76 ALA A N 1
ATOM 519 C CA . ALA A 1 76 ? 4.282 -21.291 2.076 1.00 37.22 76 ALA A CA 1
ATOM 520 C C . ALA A 1 76 ? 3.015 -21.444 1.211 1.00 37.22 76 ALA A C 1
ATOM 522 O O . ALA A 1 76 ? 1.937 -20.991 1.591 1.00 37.22 76 ALA A O 1
ATOM 523 N N . MET A 1 77 ? 3.139 -22.116 0.062 1.00 32.03 77 MET A N 1
ATOM 524 C CA . MET A 1 77 ? 2.051 -22.280 -0.911 1.00 32.03 77 MET A CA 1
ATOM 525 C C . MET A 1 77 ? 0.790 -22.941 -0.328 1.00 32.03 77 MET A C 1
ATOM 527 O O . MET A 1 77 ? 0.846 -24.033 0.241 1.00 32.03 77 MET A O 1
ATOM 531 N N . ARG A 1 78 ? -0.369 -22.351 -0.635 1.00 42.03 78 ARG A N 1
ATOM 532 C CA . ARG A 1 78 ? -1.659 -23.046 -0.745 1.00 42.03 78 ARG A CA 1
ATOM 533 C C . ARG A 1 78 ? -2.235 -22.815 -2.140 1.00 42.03 78 ARG A C 1
ATOM 535 O O . ARG A 1 78 ? -2.055 -21.748 -2.716 1.00 42.03 78 ARG A O 1
ATOM 542 N N . SER A 1 79 ? -2.901 -23.826 -2.689 1.00 37.81 79 SER A N 1
ATOM 543 C CA . SER A 1 79 ? -3.595 -23.743 -3.976 1.00 37.81 79 SER A CA 1
ATOM 544 C C . SER A 1 79 ? -5.040 -23.290 -3.773 1.00 37.81 79 SER A C 1
ATOM 546 O O . SER A 1 79 ? -5.811 -24.008 -3.133 1.00 37.81 79 SER A O 1
ATOM 548 N N . GLU A 1 80 ? -5.419 -22.149 -4.342 1.00 40.34 80 GLU A N 1
ATOM 549 C CA . GLU A 1 80 ? -6.810 -21.680 -4.340 1.00 40.34 80 GLU A CA 1
ATOM 550 C C . GLU A 1 80 ? -7.587 -22.139 -5.584 1.00 40.34 80 GLU A C 1
ATOM 552 O O . GLU A 1 80 ? -7.014 -22.434 -6.635 1.00 40.34 80 GLU A O 1
ATOM 557 N N . SER A 1 81 ? -8.913 -22.228 -5.456 1.00 32.88 81 SER A N 1
ATOM 558 C CA . SER A 1 81 ? -9.816 -22.710 -6.507 1.00 32.88 81 SER A CA 1
ATOM 559 C C . SER A 1 81 ? -10.205 -21.608 -7.509 1.00 32.88 81 SER A C 1
ATOM 561 O O . SER A 1 81 ? -10.510 -20.489 -7.091 1.00 32.88 81 SER A O 1
ATOM 563 N N . PRO A 1 82 ? -10.281 -21.902 -8.822 1.00 40.66 82 PRO A N 1
ATOM 564 C CA . PRO A 1 82 ? -10.491 -20.892 -9.861 1.00 40.66 82 PRO A CA 1
ATOM 565 C C . PRO A 1 82 ? -11.966 -20.471 -9.991 1.00 40.66 82 PRO A C 1
ATOM 567 O O . PRO A 1 82 ? -12.675 -20.910 -10.894 1.00 40.66 82 PRO A O 1
ATOM 570 N N . SER A 1 83 ? -12.446 -19.604 -9.095 1.00 41.56 83 SER A N 1
ATOM 571 C CA . SER A 1 83 ? -13.838 -19.124 -9.116 1.00 41.56 83 SER A CA 1
ATOM 572 C C . SER A 1 83 ? -14.003 -17.678 -8.624 1.00 41.56 83 SER A C 1
ATOM 574 O O . SER A 1 83 ? -14.685 -17.443 -7.628 1.00 41.56 83 SER A O 1
ATOM 576 N N . SER A 1 84 ? -13.363 -16.723 -9.319 1.00 40.34 84 SER A N 1
ATOM 577 C CA . SER A 1 84 ? -13.728 -15.279 -9.406 1.00 40.34 84 SER A CA 1
ATOM 578 C C . SER A 1 84 ? -12.720 -14.438 -10.216 1.00 40.34 84 SER A C 1
ATOM 580 O O . SER A 1 84 ? -13.006 -13.289 -10.541 1.00 40.34 84 SER A O 1
ATOM 582 N N . ILE A 1 85 ? -11.536 -14.972 -10.548 1.00 43.06 85 ILE A N 1
ATOM 583 C CA . ILE A 1 85 ? -10.480 -14.219 -11.247 1.00 43.06 85 ILE A CA 1
ATOM 584 C C . ILE A 1 85 ? -10.809 -14.093 -12.745 1.00 43.06 85 ILE A C 1
ATOM 586 O O . ILE A 1 85 ? -10.439 -14.940 -13.553 1.00 43.06 85 ILE A O 1
ATOM 590 N N . ALA A 1 86 ? -11.508 -13.013 -13.093 1.00 42.28 86 ALA A N 1
ATOM 591 C CA . ALA A 1 86 ? -11.734 -12.539 -14.461 1.00 42.28 86 ALA A CA 1
ATOM 592 C C . ALA A 1 86 ? -11.511 -11.014 -14.532 1.00 42.28 86 ALA A C 1
ATOM 594 O O . ALA A 1 86 ? -12.365 -10.255 -14.985 1.00 42.28 86 ALA A O 1
ATOM 595 N N . LEU A 1 87 ? -10.367 -10.565 -14.007 1.00 48.56 87 LEU A N 1
ATOM 596 C CA . LEU A 1 87 ? -9.924 -9.171 -13.981 1.00 48.56 87 LEU A CA 1
ATOM 597 C C . LEU A 1 87 ? -8.428 -9.122 -14.341 1.00 48.56 87 LEU A C 1
ATOM 599 O O . LEU A 1 87 ? -7.672 -9.970 -13.878 1.00 48.56 87 LEU A O 1
ATOM 603 N N . LEU A 1 88 ? -8.017 -8.106 -15.113 1.00 50.88 88 LEU A N 1
ATOM 604 C CA . LEU A 1 88 ? -6.615 -7.715 -15.379 1.00 50.88 88 LEU A CA 1
ATOM 605 C C . LEU A 1 88 ? -5.737 -8.662 -16.240 1.00 50.88 88 LEU A C 1
ATOM 607 O O . LEU A 1 88 ? -4.509 -8.597 -16.176 1.00 50.88 88 LEU A O 1
ATOM 611 N N . SER A 1 89 ? -6.322 -9.490 -17.112 1.00 46.12 89 SER A N 1
ATOM 612 C CA . SER A 1 89 ? -5.559 -10.358 -18.035 1.00 46.12 89 SER A CA 1
ATOM 613 C C . SER A 1 89 ? -4.969 -9.661 -19.274 1.00 46.12 89 SER A C 1
ATOM 615 O O . SER A 1 89 ? -4.078 -10.231 -19.912 1.00 46.12 89 SER A O 1
ATOM 617 N N . ASP A 1 90 ? -5.454 -8.461 -19.612 1.00 47.41 90 ASP A N 1
ATOM 618 C CA . ASP A 1 90 ? -5.412 -7.938 -20.992 1.00 47.41 90 ASP A CA 1
ATOM 619 C C . ASP A 1 90 ? -4.554 -6.670 -21.183 1.00 47.41 90 ASP A C 1
ATOM 621 O O . ASP A 1 90 ? -4.487 -6.146 -22.292 1.00 47.41 90 ASP A O 1
ATOM 625 N N . VAL A 1 91 ? -3.888 -6.174 -20.131 1.00 51.97 91 VAL A N 1
ATOM 626 C CA . VAL A 1 91 ? -3.052 -4.959 -20.207 1.00 51.97 91 VAL A CA 1
ATOM 627 C C . VAL A 1 91 ? -1.845 -5.193 -21.124 1.00 51.97 91 VAL A C 1
ATOM 629 O O . VAL A 1 91 ? -1.065 -6.128 -20.929 1.00 51.97 91 VAL A O 1
ATOM 632 N N . SER A 1 92 ? -1.696 -4.330 -22.124 1.00 51.50 92 SER A N 1
ATOM 633 C CA . SER A 1 92 ? -0.654 -4.357 -23.147 1.00 51.50 92 SER A CA 1
ATOM 634 C C . SER A 1 92 ? 0.448 -3.335 -22.861 1.00 51.50 92 SER A C 1
ATOM 6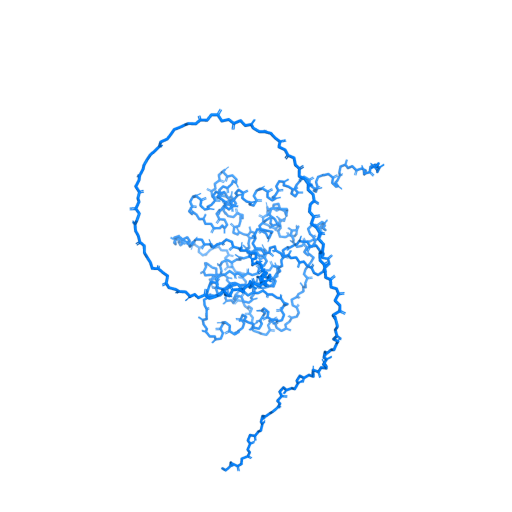36 O O . SER A 1 92 ? 0.222 -2.297 -22.242 1.00 51.50 92 SER A O 1
ATOM 638 N N . THR A 1 93 ? 1.641 -3.545 -23.426 1.00 49.62 93 THR A N 1
ATOM 639 C CA . THR A 1 93 ? 2.734 -2.556 -23.403 1.00 49.62 93 THR A CA 1
ATOM 640 C C . THR A 1 93 ? 2.326 -1.210 -24.029 1.00 49.62 93 THR A C 1
ATOM 642 O O . THR A 1 93 ? 2.920 -0.183 -23.714 1.00 49.62 93 THR A O 1
ATOM 645 N N . MET A 1 94 ? 1.287 -1.180 -24.877 1.00 48.94 94 MET A N 1
ATOM 646 C CA . MET A 1 94 ? 0.704 0.068 -25.392 1.00 48.94 94 MET A CA 1
ATOM 647 C C . MET A 1 94 ? -0.181 0.811 -24.377 1.00 48.94 94 MET A C 1
ATOM 649 O O . MET A 1 94 ? -0.231 2.038 -24.425 1.00 48.94 94 MET A O 1
ATOM 653 N N . ASP A 1 95 ? -0.813 0.127 -23.418 1.00 54.94 95 ASP A N 1
ATOM 654 C CA . ASP A 1 95 ? -1.593 0.790 -22.358 1.00 54.94 95 ASP A CA 1
ATOM 655 C C . ASP A 1 95 ? -0.686 1.575 -21.399 1.00 54.94 95 ASP A C 1
ATOM 657 O O . ASP A 1 95 ? -1.095 2.590 -20.842 1.00 54.94 95 ASP A O 1
ATOM 661 N N . LEU A 1 96 ? 0.586 1.180 -21.280 1.00 53.31 96 LEU A N 1
ATOM 662 C CA . LEU A 1 96 ? 1.615 1.924 -20.542 1.00 53.31 96 LEU A CA 1
ATOM 663 C C . LEU A 1 96 ? 1.918 3.304 -21.155 1.00 53.31 96 LEU A C 1
ATOM 665 O O . LEU A 1 96 ? 2.440 4.179 -20.461 1.00 53.31 96 LEU A O 1
ATOM 669 N N . MET A 1 97 ? 1.603 3.490 -22.444 1.00 54.19 97 MET A N 1
ATOM 670 C CA . MET A 1 97 ? 1.687 4.773 -23.149 1.00 54.19 97 MET A CA 1
ATOM 671 C C . MET A 1 97 ? 0.387 5.585 -23.056 1.00 54.19 97 MET A C 1
ATOM 673 O O . MET A 1 97 ? 0.389 6.765 -23.415 1.00 54.19 97 MET A O 1
ATOM 677 N N . MET A 1 98 ? -0.714 5.008 -22.556 1.00 57.25 98 MET A N 1
ATOM 678 C CA . MET A 1 98 ? -1.867 5.810 -22.155 1.00 57.25 98 MET A CA 1
ATOM 679 C C . MET A 1 98 ? -1.561 6.560 -20.851 1.00 57.25 98 MET A C 1
ATOM 681 O O . MET A 1 98 ? -0.825 6.072 -19.985 1.00 57.25 98 MET A O 1
ATOM 685 N N . PRO A 1 99 ? -2.137 7.757 -20.655 1.00 59.78 99 PRO A N 1
ATOM 686 C CA . PRO A 1 99 ? -2.021 8.444 -19.384 1.00 59.78 99 PRO A CA 1
ATOM 687 C C . PRO A 1 99 ? -2.779 7.657 -18.306 1.00 59.78 99 PRO A C 1
ATOM 689 O O . PRO A 1 99 ? -4.001 7.760 -18.215 1.00 59.78 99 PRO A O 1
ATOM 692 N N . ILE A 1 100 ? -2.050 6.924 -17.447 1.00 64.50 100 ILE A N 1
ATOM 693 C CA . ILE A 1 100 ? -2.550 6.536 -16.113 1.00 64.50 100 ILE A CA 1
ATOM 694 C C . ILE A 1 100 ? -3.156 7.799 -15.498 1.00 64.50 100 ILE A C 1
ATOM 696 O O . ILE A 1 100 ? -2.433 8.777 -15.267 1.00 64.50 100 ILE A O 1
ATOM 700 N N . ALA A 1 101 ? -4.477 7.789 -15.321 1.00 68.25 101 ALA A N 1
ATOM 701 C CA . ALA A 1 101 ? -5.231 8.914 -14.800 1.00 68.25 101 ALA A CA 1
ATOM 702 C C . ALA A 1 101 ? -4.906 9.046 -13.315 1.00 68.25 101 ALA A C 1
ATOM 704 O O . ALA A 1 101 ? -5.332 8.212 -12.518 1.00 68.25 101 ALA A O 1
ATOM 705 N N . GLU A 1 102 ? -4.109 10.053 -12.959 1.00 76.25 102 GLU A N 1
ATOM 706 C CA . GLU A 1 102 ? -3.587 10.189 -11.600 1.00 76.25 102 GLU A CA 1
ATOM 707 C C . GLU A 1 102 ? -4.752 10.435 -10.629 1.00 76.25 102 GLU A C 1
ATOM 709 O O . GLU A 1 102 ? -5.441 11.455 -10.735 1.00 76.25 102 GLU A O 1
ATOM 714 N N . PRO A 1 103 ? -5.057 9.470 -9.743 1.00 84.69 103 PRO A N 1
ATOM 715 C CA . PRO A 1 103 ? -6.293 9.496 -8.989 1.00 84.69 103 PRO A CA 1
ATOM 716 C C . PRO A 1 103 ? -6.155 10.399 -7.766 1.00 84.69 103 PRO A C 1
ATOM 718 O O . PRO A 1 103 ? -5.058 10.674 -7.284 1.00 84.69 103 PRO A O 1
ATOM 721 N N . ASP A 1 104 ? -7.290 10.811 -7.205 1.00 89.81 104 ASP A N 1
ATOM 722 C CA . ASP A 1 104 ? -7.312 11.537 -5.938 1.00 89.81 104 ASP A CA 1
ATOM 723 C C . ASP A 1 104 ? -6.814 10.632 -4.793 1.00 89.81 104 ASP A C 1
ATOM 725 O O . ASP A 1 104 ? -7.559 9.830 -4.224 1.00 89.81 104 ASP A O 1
ATOM 729 N N . LEU A 1 105 ? -5.523 10.749 -4.475 1.00 92.19 105 LEU A N 1
ATOM 730 C CA . LEU A 1 105 ? -4.861 10.065 -3.363 1.00 92.19 105 LEU A CA 1
ATOM 731 C C . LEU A 1 105 ? -4.929 10.868 -2.050 1.00 92.19 105 LEU A C 1
ATOM 733 O O . LEU A 1 105 ? -4.382 10.418 -1.039 1.00 92.19 105 LEU A O 1
ATOM 737 N N . ASN A 1 106 ? -5.615 12.017 -2.010 1.00 92.06 106 ASN A N 1
ATOM 738 C CA . ASN A 1 106 ? -5.772 12.791 -0.783 1.00 92.06 106 ASN A CA 1
ATOM 739 C C . ASN A 1 106 ? -6.789 12.109 0.145 1.00 92.06 106 ASN A C 1
ATOM 741 O O . ASN A 1 106 ? -7.998 12.246 -0.016 1.00 92.06 106 ASN A O 1
ATOM 745 N N . ILE A 1 107 ? -6.305 11.409 1.170 1.00 93.00 107 ILE A N 1
ATOM 746 C CA . ILE A 1 107 ? -7.135 10.693 2.152 1.00 93.00 107 ILE A CA 1
ATOM 747 C C . ILE A 1 107 ? -8.150 11.586 2.910 1.00 93.00 107 ILE A C 1
ATOM 749 O O . ILE A 1 107 ? -9.127 11.072 3.457 1.00 93.00 107 ILE A O 1
ATOM 753 N N . ALA A 1 108 ? -7.997 12.918 2.910 1.00 89.62 108 ALA A N 1
ATOM 754 C CA . ALA A 1 108 ? -9.010 13.833 3.449 1.00 89.62 108 ALA A CA 1
ATOM 755 C C . ALA A 1 108 ? -10.226 14.029 2.515 1.00 89.62 108 ALA A C 1
ATOM 757 O O . ALA A 1 108 ? -11.304 14.425 2.973 1.00 89.62 108 ALA A O 1
ATOM 758 N N . SER A 1 109 ? -10.085 13.745 1.216 1.00 91.62 109 SER A N 1
ATOM 759 C CA . SER A 1 109 ? -11.169 13.825 0.236 1.00 91.62 109 SER A CA 1
ATOM 760 C C . SER A 1 109 ? -12.132 12.643 0.359 1.00 91.62 109 SER A C 1
ATOM 762 O O . SER A 1 109 ? -11.732 11.479 0.387 1.00 91.62 109 SER A O 1
ATOM 764 N N . ARG A 1 110 ? -13.440 12.934 0.344 1.00 88.44 110 ARG A N 1
ATOM 765 C CA . ARG A 1 110 ? -14.517 11.920 0.353 1.00 88.44 110 ARG A CA 1
ATOM 766 C C . ARG A 1 110 ? -14.660 11.161 -0.975 1.00 88.44 110 ARG A C 1
ATOM 768 O O . ARG A 1 110 ? -15.364 10.147 -1.025 1.00 88.44 110 ARG A O 1
ATOM 775 N N . GLN A 1 111 ? -14.053 11.679 -2.043 1.00 91.50 111 GLN A N 1
ATOM 776 C CA . GLN A 1 111 ? -14.036 11.074 -3.377 1.00 91.50 111 GLN A CA 1
ATOM 777 C C . GLN A 1 111 ? -12.698 10.395 -3.696 1.00 91.50 111 GLN A C 1
ATOM 779 O O . GLN A 1 111 ? -12.599 9.748 -4.737 1.00 91.50 111 GLN A O 1
ATOM 784 N N . SER A 1 112 ? -11.724 10.463 -2.782 1.00 95.19 112 SER A N 1
ATOM 785 C CA . SER A 1 112 ? -10.423 9.812 -2.926 1.00 95.19 112 SER A CA 1
ATOM 786 C C . SER A 1 112 ? -10.526 8.326 -3.246 1.00 95.19 112 SER A C 1
ATOM 788 O O . SER A 1 112 ? -11.453 7.634 -2.810 1.00 95.19 112 SER A O 1
ATOM 790 N N . LEU A 1 113 ? -9.531 7.820 -3.970 1.00 96.25 113 LEU A N 1
ATOM 791 C CA . LEU A 1 113 ? -9.420 6.420 -4.364 1.00 96.25 113 LEU A CA 1
ATOM 792 C C . LEU A 1 113 ? -9.457 5.479 -3.149 1.00 96.25 113 LEU A C 1
ATOM 794 O O . LEU A 1 113 ? -10.150 4.466 -3.189 1.00 96.25 113 LEU A O 1
ATOM 798 N N . TRP A 1 114 ? -8.834 5.873 -2.033 1.00 97.44 114 TRP A N 1
ATOM 799 C CA . TRP A 1 114 ? -8.940 5.190 -0.737 1.00 97.44 114 TRP A CA 1
ATOM 800 C C . TRP A 1 114 ? -10.393 4.984 -0.299 1.00 97.44 114 TRP A C 1
ATOM 802 O O . TRP A 1 114 ? -10.766 3.910 0.170 1.00 97.44 114 TRP A O 1
ATOM 812 N N . THR A 1 115 ? -11.234 6.007 -0.479 1.00 96.62 115 THR A N 1
ATOM 813 C CA . THR A 1 115 ? -12.659 5.957 -0.130 1.00 96.62 115 THR A CA 1
ATOM 814 C C . THR A 1 115 ? -13.480 5.203 -1.179 1.00 96.62 115 THR A C 1
ATOM 816 O O . THR A 1 115 ? -14.527 4.655 -0.845 1.00 96.62 115 THR A O 1
ATOM 819 N N . GLN A 1 116 ? -13.035 5.146 -2.437 1.00 97.00 116 GLN A N 1
ATOM 820 C CA . GLN A 1 116 ? -13.665 4.327 -3.477 1.00 97.00 116 GLN A CA 1
ATOM 821 C C . GLN A 1 116 ? -13.422 2.835 -3.216 1.00 97.00 116 GLN A C 1
ATOM 823 O O . GLN A 1 116 ? -14.380 2.112 -2.941 1.00 97.00 116 GLN A O 1
ATOM 828 N N . VAL A 1 117 ? -12.156 2.412 -3.195 1.00 97.44 117 VAL A N 1
ATOM 829 C CA . VAL A 1 117 ? -11.751 1.010 -3.010 1.00 97.44 117 VAL A CA 1
ATOM 830 C C . VAL A 1 117 ? -12.128 0.497 -1.616 1.00 97.44 117 VAL A C 1
ATOM 832 O O . VAL A 1 117 ? -12.614 -0.622 -1.483 1.00 97.44 117 VAL A O 1
ATOM 835 N N . GLY A 1 118 ? -12.006 1.320 -0.568 1.00 97.50 118 GLY A N 1
ATOM 836 C CA . GLY A 1 118 ? -12.439 0.931 0.777 1.00 97.50 118 GLY A CA 1
ATOM 837 C C . GLY A 1 118 ? -13.926 0.555 0.845 1.00 97.50 118 GLY A C 1
ATOM 838 O O . GLY A 1 118 ? -14.288 -0.431 1.481 1.00 97.50 118 GLY A O 1
ATOM 839 N N . ARG A 1 119 ? -14.803 1.266 0.119 1.00 97.00 119 ARG A N 1
ATOM 840 C CA . ARG A 1 119 ? -16.226 0.887 0.017 1.00 97.00 119 ARG A CA 1
ATOM 841 C C . ARG A 1 119 ? -16.441 -0.384 -0.806 1.00 97.00 119 ARG A C 1
ATOM 843 O O . ARG A 1 119 ? -17.317 -1.164 -0.459 1.00 97.00 119 ARG A O 1
ATOM 850 N N . GLU A 1 120 ? -15.671 -0.571 -1.876 1.00 97.06 120 GLU A N 1
ATOM 851 C CA . GLU A 1 120 ? -15.761 -1.724 -2.783 1.00 97.06 120 GLU A CA 1
ATOM 852 C C . GLU A 1 120 ? -15.389 -3.043 -2.083 1.00 97.06 120 GLU A C 1
ATOM 854 O O . GLU A 1 120 ? -16.112 -4.027 -2.208 1.00 97.06 120 GLU A O 1
ATOM 859 N N . PHE A 1 121 ? -14.322 -3.038 -1.277 1.00 96.38 121 PHE A N 1
ATOM 860 C CA . PHE A 1 121 ? -13.816 -4.218 -0.559 1.00 96.38 121 PHE A CA 1
ATOM 861 C C . PHE A 1 121 ? -14.213 -4.263 0.930 1.00 96.38 121 PHE A C 1
ATOM 863 O O . PHE A 1 121 ? -13.720 -5.107 1.671 1.00 96.38 121 PHE A O 1
ATOM 870 N N . GLY A 1 122 ? -15.078 -3.359 1.406 1.00 96.94 122 GLY A N 1
ATOM 871 C CA . GLY A 1 122 ? -15.530 -3.329 2.807 1.00 96.94 122 GLY A CA 1
ATOM 872 C C . GLY A 1 122 ? -14.456 -2.946 3.842 1.00 96.94 122 GLY A C 1
ATOM 873 O O . GLY A 1 122 ? -14.624 -3.217 5.031 1.00 96.94 122 GLY A O 1
ATOM 874 N N . VAL A 1 123 ? -13.362 -2.312 3.413 1.00 97.44 123 VAL A N 1
ATOM 875 C CA . VAL A 1 123 ? -12.212 -1.921 4.246 1.00 97.44 123 VAL A CA 1
ATOM 876 C C . VAL A 1 123 ? -12.293 -0.436 4.626 1.00 97.44 123 VAL A C 1
ATOM 878 O O . VAL A 1 123 ? -12.642 0.413 3.808 1.00 97.44 123 VAL A O 1
ATOM 881 N N . ASP A 1 124 ? -11.916 -0.079 5.859 1.00 97.50 124 ASP A N 1
ATOM 882 C CA . ASP A 1 124 ? -11.786 1.330 6.265 1.00 97.50 124 ASP A CA 1
ATOM 883 C C . ASP A 1 124 ? -10.724 2.050 5.393 1.00 97.50 124 ASP A C 1
ATOM 885 O O . ASP A 1 124 ? -9.562 1.630 5.386 1.00 97.50 124 ASP A O 1
ATOM 889 N N . PRO A 1 125 ? -11.061 3.153 4.693 1.00 97.69 125 PRO A N 1
ATOM 890 C CA . PRO A 1 125 ? -10.105 3.922 3.891 1.00 97.69 125 PRO A CA 1
ATOM 891 C C . PRO A 1 125 ? -8.866 4.386 4.668 1.00 97.69 125 PRO A C 1
ATOM 893 O O . PRO A 1 125 ? -7.772 4.447 4.105 1.00 97.69 125 PRO A O 1
ATOM 896 N N . LEU A 1 126 ? -9.004 4.670 5.971 1.00 97.69 126 LEU A N 1
ATOM 897 C CA . LEU A 1 126 ? -7.867 5.021 6.826 1.00 97.69 126 LEU A CA 1
ATOM 898 C C . LEU A 1 126 ? -6.968 3.813 7.118 1.00 97.69 126 LEU A C 1
ATOM 900 O O . LEU A 1 126 ? -5.785 4.013 7.380 1.00 97.69 126 LEU A O 1
ATOM 904 N N . LEU A 1 127 ? -7.482 2.579 7.072 1.00 98.50 127 LEU A N 1
ATOM 905 C CA . LEU A 1 127 ? -6.677 1.364 7.230 1.00 98.50 127 LEU A CA 1
ATOM 906 C C . LEU A 1 127 ? -5.877 1.064 5.954 1.00 98.50 127 LEU A C 1
ATOM 908 O O . LEU A 1 127 ? -4.681 0.803 6.053 1.00 98.50 127 LEU A O 1
ATOM 912 N N . LEU A 1 128 ? -6.482 1.220 4.767 1.00 98.12 128 LEU A N 1
ATOM 913 C CA . LEU A 1 128 ? -5.753 1.156 3.488 1.00 98.12 128 LEU A CA 1
ATOM 914 C C . LEU A 1 128 ? -4.619 2.195 3.443 1.00 98.12 128 LEU A C 1
ATOM 916 O O . LEU A 1 128 ? -3.470 1.849 3.176 1.00 98.12 128 LEU A O 1
ATOM 920 N N . TYR A 1 129 ? -4.910 3.448 3.804 1.00 98.12 129 TYR A N 1
ATOM 921 C CA . TYR A 1 129 ? -3.893 4.503 3.880 1.00 98.12 129 TYR A CA 1
ATOM 922 C C . TYR A 1 129 ? -2.825 4.238 4.961 1.00 98.12 129 TYR A C 1
ATOM 924 O O . TYR A 1 129 ? -1.686 4.683 4.833 1.00 98.12 129 TYR A O 1
ATOM 932 N N . SER A 1 130 ? -3.156 3.483 6.016 1.00 98.56 130 SER A N 1
ATOM 933 C CA . SER A 1 130 ? -2.180 3.075 7.040 1.00 98.56 130 SER A CA 1
ATOM 934 C C . SER A 1 130 ? -1.186 2.044 6.520 1.00 98.56 130 SER A C 1
ATOM 936 O O . SER A 1 130 ? -0.012 2.139 6.863 1.00 98.56 130 SER A O 1
ATOM 938 N N . ILE A 1 131 ? -1.628 1.101 5.677 1.00 98.56 131 ILE A N 1
ATOM 939 C CA . ILE A 1 131 ? -0.722 0.193 4.957 1.00 98.56 131 ILE A CA 1
ATOM 940 C C . ILE A 1 131 ? 0.161 0.995 4.003 1.00 98.56 131 ILE A C 1
ATOM 942 O O . ILE A 1 131 ? 1.379 0.883 4.080 1.00 98.56 131 ILE A O 1
ATOM 946 N N . ALA A 1 132 ? -0.418 1.886 3.194 1.00 98.38 132 ALA A N 1
ATOM 947 C CA . ALA A 1 132 ? 0.352 2.730 2.279 1.00 98.38 132 ALA A CA 1
ATOM 948 C C . ALA A 1 132 ? 1.473 3.518 2.999 1.00 98.38 132 ALA A C 1
ATOM 950 O O . ALA A 1 132 ? 2.599 3.592 2.516 1.00 98.38 132 ALA A O 1
ATOM 951 N N . LEU A 1 133 ? 1.206 4.050 4.199 1.00 98.12 133 LEU A N 1
ATOM 952 C CA . LEU A 1 133 ? 2.210 4.736 5.026 1.00 98.12 133 LEU A CA 1
ATOM 953 C C . LEU A 1 133 ? 3.249 3.822 5.707 1.00 98.12 133 LEU A C 1
ATOM 955 O O . LEU A 1 133 ? 4.270 4.329 6.179 1.00 98.12 133 LEU A O 1
ATOM 959 N N . VAL A 1 134 ? 3.012 2.513 5.798 1.00 98.31 134 VAL A N 1
ATOM 960 C CA . VAL A 1 134 ? 4.021 1.534 6.242 1.00 98.31 134 VAL A CA 1
ATOM 961 C C . VAL A 1 134 ? 4.879 1.069 5.059 1.00 98.31 134 VAL A C 1
ATOM 963 O O . VAL A 1 134 ? 6.082 0.887 5.225 1.00 98.31 134 VAL A O 1
ATOM 966 N N . GLU A 1 135 ? 4.284 0.946 3.872 1.00 97.56 135 GLU A N 1
ATOM 967 C CA . GLU A 1 135 ? 4.908 0.355 2.682 1.00 97.56 135 GLU A CA 1
ATOM 968 C C . GLU A 1 135 ? 5.653 1.364 1.782 1.00 97.56 135 GLU A C 1
ATOM 970 O O . GLU A 1 135 ? 6.706 1.038 1.240 1.00 97.56 135 GLU A O 1
ATOM 975 N N . SER A 1 136 ? 5.137 2.589 1.600 1.00 97.38 136 SER A N 1
ATOM 976 C CA . SER A 1 136 ? 5.628 3.535 0.572 1.00 97.38 136 SER A CA 1
ATOM 977 C C . SER A 1 136 ? 5.774 4.995 1.032 1.00 97.38 136 SER A C 1
ATOM 979 O O . SER A 1 136 ? 5.865 5.911 0.210 1.00 97.38 136 SER A O 1
ATOM 981 N N . ARG A 1 137 ? 5.804 5.253 2.347 1.00 96.00 137 ARG A N 1
ATOM 982 C CA . ARG A 1 137 ? 5.926 6.613 2.905 1.00 96.00 137 ARG A CA 1
ATOM 983 C C . ARG A 1 137 ? 7.193 7.333 2.427 1.00 96.00 137 ARG A C 1
ATOM 985 O O . ARG A 1 137 ? 8.306 6.948 2.779 1.00 96.00 137 ARG A O 1
ATOM 992 N N . SER A 1 138 ? 6.991 8.462 1.757 1.00 93.31 138 SER A N 1
ATOM 993 C CA . SER A 1 138 ? 8.023 9.388 1.294 1.00 93.31 138 SER A CA 1
ATOM 994 C C . SER A 1 138 ? 7.836 10.795 1.888 1.00 93.31 138 SER A C 1
ATOM 996 O O . SER A 1 138 ? 6.856 11.075 2.585 1.00 93.31 138 SER A O 1
ATOM 998 N N . LEU A 1 139 ? 8.799 11.676 1.618 1.00 90.69 139 LEU A N 1
ATOM 999 C CA . LEU A 1 139 ? 8.722 13.119 1.843 1.00 90.69 139 LEU A CA 1
ATOM 1000 C C . LEU A 1 139 ? 8.556 13.798 0.478 1.00 90.69 139 LEU A C 1
ATOM 1002 O O . LEU A 1 139 ? 9.423 13.671 -0.386 1.00 90.69 139 LEU A O 1
ATOM 1006 N N . HIS A 1 140 ? 7.449 14.505 0.273 1.00 86.31 140 HIS A N 1
ATOM 1007 C CA . HIS A 1 140 ? 7.177 15.214 -0.976 1.00 86.31 140 HIS A CA 1
ATOM 1008 C C . HIS A 1 140 ? 7.876 16.590 -0.994 1.00 86.31 140 HIS A C 1
ATOM 1010 O O . HIS A 1 140 ? 8.134 17.154 0.073 1.00 86.31 140 HIS A O 1
ATOM 1016 N N . PRO A 1 141 ? 8.142 17.193 -2.173 1.00 81.00 141 PRO A N 1
ATOM 1017 C CA . PRO A 1 141 ? 8.862 18.472 -2.273 1.00 81.00 141 PRO A CA 1
ATOM 1018 C C . PRO A 1 141 ? 8.238 19.658 -1.514 1.00 81.00 141 PRO A C 1
ATOM 1020 O O . PRO A 1 141 ? 8.943 20.613 -1.205 1.00 81.00 141 PRO A O 1
ATOM 1023 N N . GLY A 1 142 ? 6.939 19.604 -1.193 1.00 81.06 142 GLY A N 1
ATOM 1024 C CA . GLY A 1 142 ? 6.254 20.602 -0.358 1.00 81.06 142 GLY A CA 1
ATOM 1025 C C . GLY A 1 142 ? 6.492 20.466 1.155 1.00 81.06 142 GLY A C 1
ATOM 1026 O O . GLY A 1 142 ? 6.030 21.311 1.914 1.00 81.06 142 GLY A O 1
ATOM 1027 N N . GLY A 1 143 ? 7.192 19.419 1.607 1.00 86.75 143 GLY A N 1
ATOM 1028 C CA . GLY A 1 143 ? 7.396 19.093 3.025 1.00 86.75 143 GLY A CA 1
ATOM 1029 C C . GLY A 1 143 ? 6.359 18.126 3.613 1.00 86.75 143 GLY A C 1
ATOM 1030 O O . GLY A 1 143 ? 6.565 17.609 4.710 1.00 86.75 143 GLY A O 1
ATOM 1031 N N . ASP A 1 144 ? 5.278 17.838 2.884 1.00 86.69 144 ASP A N 1
ATOM 1032 C CA . ASP A 1 144 ? 4.268 16.853 3.277 1.00 86.69 144 ASP A CA 1
ATOM 1033 C C . ASP A 1 144 ? 4.808 15.415 3.249 1.00 86.69 144 ASP A C 1
ATOM 1035 O O . ASP A 1 144 ? 5.616 15.040 2.396 1.00 86.69 144 ASP A O 1
ATOM 1039 N N . VAL A 1 145 ? 4.310 14.578 4.163 1.00 90.62 145 VAL A N 1
ATOM 1040 C CA . VAL A 1 145 ? 4.670 13.156 4.273 1.00 90.62 145 VAL A CA 1
ATOM 1041 C C . VAL A 1 145 ? 3.468 12.297 3.888 1.00 90.62 145 VAL A C 1
ATOM 1043 O O . VAL A 1 145 ? 2.433 12.324 4.557 1.00 90.62 145 VAL A O 1
ATOM 1046 N N . GLY A 1 146 ? 3.620 11.505 2.828 1.00 93.94 146 GLY A N 1
ATOM 1047 C CA . GLY A 1 146 ? 2.557 10.688 2.245 1.00 93.94 146 GLY A CA 1
ATOM 1048 C C . GLY A 1 146 ? 3.100 9.433 1.555 1.00 93.94 146 GLY A C 1
ATOM 1049 O O . GLY A 1 146 ? 4.316 9.274 1.435 1.00 93.94 146 GLY A O 1
ATOM 1050 N N . PRO A 1 147 ? 2.228 8.498 1.151 1.00 96.38 147 PRO A N 1
ATOM 1051 C CA . PRO A 1 147 ? 2.627 7.325 0.382 1.00 96.38 147 PRO A CA 1
ATOM 1052 C C . PRO A 1 147 ? 2.905 7.702 -1.083 1.00 96.38 147 PRO A C 1
ATOM 1054 O O . PRO A 1 147 ? 2.101 8.396 -1.707 1.00 96.38 147 PRO A O 1
ATOM 1057 N N . THR A 1 148 ? 4.024 7.244 -1.651 1.00 93.62 148 THR A N 1
ATOM 1058 C CA . THR A 1 148 ? 4.342 7.463 -3.075 1.00 93.62 148 THR A CA 1
ATOM 1059 C C . THR A 1 148 ? 3.940 6.254 -3.928 1.00 93.62 148 THR A C 1
ATOM 1061 O O . THR A 1 148 ? 4.184 5.124 -3.514 1.00 93.62 148 THR A O 1
ATOM 1064 N N . PRO A 1 149 ? 3.335 6.429 -5.118 1.00 92.31 149 PRO A N 1
ATOM 1065 C CA . PRO A 1 149 ? 3.050 5.313 -6.023 1.00 92.31 149 PRO A CA 1
ATOM 1066 C C . PRO A 1 149 ? 4.249 4.877 -6.869 1.00 92.31 149 PRO A C 1
ATOM 1068 O O . PRO A 1 149 ? 4.289 3.742 -7.341 1.00 92.31 149 PRO A O 1
ATOM 1071 N N . TRP A 1 150 ? 5.233 5.754 -7.054 1.00 93.88 150 TRP A N 1
ATOM 1072 C CA . TRP A 1 150 ? 6.335 5.549 -7.988 1.00 93.88 150 TRP A CA 1
ATOM 1073 C C . TRP A 1 150 ? 7.530 4.873 -7.293 1.00 93.88 150 TRP A C 1
ATOM 1075 O O . TRP A 1 150 ? 8.551 5.500 -7.007 1.00 93.88 150 TRP A O 1
ATOM 1085 N N . LEU A 1 151 ? 7.375 3.578 -6.999 1.00 96.38 151 LEU A N 1
ATOM 1086 C CA . LEU A 1 151 ? 8.431 2.698 -6.483 1.00 96.38 151 LEU A CA 1
ATOM 1087 C C . LEU A 1 151 ? 8.199 1.214 -6.829 1.00 96.38 151 LEU A C 1
ATOM 1089 O O . LEU A 1 151 ? 7.059 0.772 -6.997 1.00 96.38 151 LEU A O 1
ATOM 1093 N N . PHE A 1 152 ? 9.275 0.426 -6.856 1.00 96.75 152 PHE A N 1
ATOM 1094 C CA . PHE A 1 152 ? 9.231 -1.043 -6.841 1.00 96.75 152 PHE A CA 1
ATOM 1095 C C . PHE A 1 152 ? 10.533 -1.652 -6.308 1.00 96.75 152 PHE A C 1
ATOM 1097 O O . PHE A 1 152 ? 11.584 -1.010 -6.325 1.00 96.75 152 PHE A O 1
ATOM 1104 N N . ARG A 1 153 ? 10.473 -2.910 -5.865 1.00 96.62 153 ARG A N 1
ATOM 1105 C CA . ARG A 1 153 ? 11.638 -3.713 -5.488 1.00 96.62 153 ARG A CA 1
ATOM 1106 C C . ARG A 1 153 ? 11.988 -4.712 -6.586 1.00 96.62 153 ARG A C 1
ATOM 1108 O O . ARG A 1 153 ? 11.122 -5.452 -7.060 1.00 96.62 153 ARG A O 1
ATOM 1115 N N . VAL A 1 154 ? 13.266 -4.768 -6.947 1.00 94.88 154 VAL A N 1
ATOM 1116 C CA . VAL A 1 154 ? 13.825 -5.729 -7.900 1.00 94.88 154 VAL A CA 1
ATOM 1117 C C . VAL A 1 154 ? 15.186 -6.225 -7.421 1.00 94.88 154 VAL A C 1
ATOM 1119 O O . VAL A 1 154 ? 16.068 -5.426 -7.118 1.00 94.88 154 VAL A O 1
ATOM 1122 N N . ASN A 1 155 ? 15.367 -7.549 -7.369 1.00 92.00 155 ASN A N 1
ATOM 1123 C CA . ASN A 1 155 ? 16.588 -8.188 -6.855 1.00 92.00 155 ASN A CA 1
ATOM 1124 C C . ASN A 1 155 ? 17.000 -7.615 -5.474 1.00 92.00 155 ASN A C 1
ATOM 1126 O O . ASN A 1 155 ? 18.137 -7.198 -5.278 1.00 92.00 155 ASN A O 1
ATOM 1130 N N . ASP A 1 156 ? 16.031 -7.506 -4.563 1.00 89.75 156 ASP A N 1
ATOM 1131 C CA . ASP A 1 156 ? 16.073 -6.883 -3.231 1.00 89.75 156 ASP A CA 1
ATOM 1132 C C . ASP A 1 156 ? 16.308 -5.357 -3.175 1.00 89.75 156 ASP A C 1
ATOM 1134 O O . ASP A 1 156 ? 15.928 -4.712 -2.188 1.00 89.75 156 ASP A O 1
ATOM 1138 N N . HIS A 1 157 ? 16.816 -4.747 -4.249 1.00 93.06 157 HIS A N 1
ATOM 1139 C CA . HIS A 1 157 ? 17.013 -3.302 -4.371 1.00 93.06 157 HIS A CA 1
ATOM 1140 C C . HIS A 1 157 ? 15.693 -2.542 -4.567 1.00 93.06 157 HIS A C 1
ATOM 1142 O O . HIS A 1 157 ? 14.832 -2.947 -5.345 1.00 93.06 157 HIS A O 1
ATOM 1148 N N . LEU A 1 158 ? 15.553 -1.403 -3.882 1.00 96.00 158 LEU A N 1
ATOM 1149 C CA . LEU A 1 158 ? 14.421 -0.486 -4.024 1.00 96.00 158 LEU A CA 1
ATOM 1150 C C . LEU A 1 158 ? 14.722 0.576 -5.093 1.00 96.00 158 LEU A C 1
ATOM 1152 O O . LEU A 1 158 ? 15.668 1.348 -4.945 1.00 96.00 158 LEU A O 1
ATOM 1156 N N . VAL A 1 159 ? 13.880 0.648 -6.122 1.00 96.31 159 VAL A N 1
ATOM 1157 C CA . VAL A 1 159 ? 13.844 1.729 -7.116 1.00 96.31 159 VAL A CA 1
ATOM 1158 C C . VAL A 1 159 ? 12.701 2.677 -6.755 1.00 96.31 159 VAL A C 1
ATOM 1160 O O . VAL A 1 159 ? 11.578 2.235 -6.516 1.00 96.31 159 VAL A O 1
ATOM 1163 N N . VAL A 1 160 ? 12.978 3.980 -6.713 1.00 95.06 160 VAL A N 1
ATOM 1164 C CA . VAL A 1 160 ? 12.017 5.039 -6.368 1.00 95.06 160 VAL A CA 1
ATOM 1165 C C . VAL A 1 160 ? 12.399 6.331 -7.090 1.00 95.06 160 VAL A C 1
ATOM 1167 O O . VAL A 1 160 ? 13.582 6.616 -7.267 1.00 95.06 160 VAL A O 1
ATOM 1170 N N . GLY A 1 161 ? 11.414 7.123 -7.507 1.00 92.12 161 GLY A N 1
ATOM 1171 C CA . GLY A 1 161 ? 11.655 8.408 -8.163 1.00 92.12 161 GLY A CA 1
ATOM 1172 C C . GLY A 1 161 ? 10.423 8.917 -8.898 1.00 92.12 161 GLY A C 1
ATOM 1173 O O . GLY A 1 161 ? 9.298 8.585 -8.540 1.00 92.12 161 GLY A O 1
ATOM 1174 N N . GLU A 1 162 ? 10.633 9.709 -9.946 1.00 89.94 162 GLU A N 1
ATOM 1175 C CA . GLU A 1 162 ? 9.538 10.174 -10.797 1.00 89.94 162 GLU A CA 1
ATOM 1176 C C . GLU A 1 162 ? 8.941 9.044 -11.642 1.00 89.94 162 GLU A C 1
ATOM 1178 O O . GLU A 1 162 ? 9.658 8.167 -12.134 1.00 89.94 162 GLU A O 1
ATOM 1183 N N . ARG A 1 163 ? 7.625 9.124 -11.879 1.00 88.81 163 ARG A N 1
ATOM 1184 C CA . ARG A 1 163 ? 6.807 8.172 -12.654 1.00 88.81 163 ARG A CA 1
ATOM 1185 C C . ARG A 1 163 ? 7.529 7.568 -13.864 1.00 88.81 163 ARG A C 1
ATOM 1187 O O . ARG A 1 163 ? 7.644 6.351 -13.974 1.00 88.81 163 ARG A O 1
ATOM 1194 N N . HIS A 1 164 ? 8.047 8.418 -14.751 1.00 88.00 164 HIS A N 1
ATOM 1195 C CA . HIS A 1 164 ? 8.697 8.002 -15.997 1.00 88.00 164 HIS A CA 1
ATOM 1196 C C . HIS A 1 164 ? 9.992 7.200 -15.771 1.00 88.00 164 HIS A C 1
ATOM 1198 O O . HIS A 1 164 ? 10.236 6.228 -16.480 1.00 88.00 164 HIS A O 1
ATOM 1204 N N . HIS A 1 165 ? 10.804 7.566 -14.772 1.00 91.69 165 HIS A N 1
ATOM 1205 C CA . HIS A 1 165 ? 12.004 6.803 -14.411 1.00 91.69 165 HIS A CA 1
ATOM 1206 C C . HIS A 1 165 ? 11.614 5.417 -13.889 1.00 91.69 165 HIS A C 1
ATOM 1208 O O . HIS A 1 165 ? 12.125 4.413 -14.371 1.00 91.69 165 HIS A O 1
ATOM 1214 N N . VAL A 1 166 ? 10.634 5.350 -12.988 1.00 94.00 166 VAL A N 1
ATOM 1215 C CA . VAL A 1 166 ? 10.170 4.094 -12.381 1.00 94.00 166 VAL A CA 1
ATOM 1216 C C . VAL A 1 166 ? 9.538 3.155 -13.419 1.00 94.00 166 VAL A C 1
ATOM 1218 O O . VAL A 1 166 ? 9.827 1.959 -13.414 1.00 94.00 166 VAL A O 1
ATOM 1221 N N . GLN A 1 167 ? 8.742 3.684 -14.357 1.00 90.19 167 GLN A N 1
ATOM 1222 C CA . GLN A 1 167 ? 8.219 2.911 -15.493 1.00 90.19 167 GLN A CA 1
ATOM 1223 C C . GLN A 1 167 ? 9.349 2.397 -16.409 1.00 90.19 167 GLN A C 1
ATOM 1225 O O . GLN A 1 167 ? 9.300 1.247 -16.846 1.00 90.19 167 GLN A O 1
ATOM 1230 N N . MET A 1 168 ? 10.378 3.212 -16.676 1.00 89.75 168 MET A N 1
ATOM 1231 C CA . MET A 1 168 ? 11.522 2.830 -17.515 1.00 89.75 168 MET A CA 1
ATOM 1232 C C . MET A 1 168 ? 12.383 1.739 -16.866 1.00 89.75 168 MET A C 1
ATOM 1234 O O . MET A 1 168 ? 12.655 0.726 -17.508 1.00 89.75 168 MET A O 1
ATOM 1238 N N . GLU A 1 169 ? 12.759 1.894 -15.594 1.00 93.56 169 GLU A N 1
ATOM 1239 C CA . GLU A 1 169 ? 13.532 0.883 -14.858 1.00 93.56 169 GLU A CA 1
ATOM 1240 C C . GLU A 1 169 ? 12.768 -0.442 -14.748 1.00 93.56 169 GLU A C 1
ATOM 1242 O O . GLU A 1 169 ? 13.366 -1.512 -14.860 1.00 93.56 169 GLU A O 1
ATOM 1247 N N . MET A 1 170 ? 11.438 -0.412 -14.587 1.00 90.12 170 MET A N 1
ATOM 1248 C CA . MET A 1 170 ? 10.649 -1.646 -14.552 1.00 90.12 170 MET A CA 1
ATOM 1249 C C . MET A 1 170 ? 10.533 -2.309 -15.933 1.00 90.12 170 MET A C 1
ATOM 1251 O O . MET A 1 170 ? 10.583 -3.537 -16.024 1.00 90.12 170 MET A O 1
ATOM 1255 N N . ALA A 1 171 ? 10.448 -1.531 -17.016 1.00 86.81 171 ALA A N 1
ATOM 1256 C CA . ALA A 1 171 ? 10.513 -2.066 -18.376 1.00 86.81 171 ALA A CA 1
ATOM 1257 C C . ALA A 1 171 ? 11.881 -2.722 -18.661 1.00 86.81 171 ALA A C 1
ATOM 1259 O O . ALA A 1 171 ? 11.930 -3.822 -19.213 1.00 86.81 171 ALA A O 1
ATOM 1260 N N . VAL A 1 172 ? 12.980 -2.105 -18.210 1.00 88.56 172 VAL A N 1
ATOM 1261 C CA . VAL A 1 172 ? 14.339 -2.675 -18.265 1.00 88.56 172 VAL A CA 1
ATOM 1262 C C . VAL A 1 172 ? 14.430 -3.958 -17.430 1.00 88.56 172 VAL A C 1
ATOM 1264 O O . VAL A 1 172 ? 14.883 -4.985 -17.936 1.00 88.56 172 VAL A O 1
ATOM 1267 N N . ALA A 1 173 ? 13.938 -3.949 -16.188 1.00 89.38 173 ALA A N 1
ATOM 1268 C CA . ALA A 1 173 ? 13.894 -5.129 -15.324 1.00 89.38 173 ALA A CA 1
ATOM 1269 C C . ALA A 1 173 ? 13.119 -6.294 -15.968 1.00 89.38 173 ALA A C 1
ATOM 1271 O O . ALA A 1 173 ? 13.583 -7.435 -15.937 1.00 89.38 173 ALA A O 1
ATOM 1272 N N . SER A 1 174 ? 11.978 -6.005 -16.600 1.00 83.88 174 SER A N 1
ATOM 1273 C CA . SER A 1 174 ? 11.170 -6.985 -17.333 1.00 83.88 174 SER A CA 1
ATOM 1274 C C . SER A 1 174 ? 11.927 -7.550 -18.546 1.00 83.88 174 SER A C 1
ATOM 1276 O O . SER A 1 174 ? 12.030 -8.769 -18.702 1.00 83.88 174 SER A O 1
ATOM 1278 N N . GLN A 1 175 ? 12.557 -6.679 -19.344 1.00 83.19 175 GLN A N 1
ATOM 1279 C CA . GLN A 1 175 ? 13.345 -7.048 -20.528 1.00 83.19 175 GLN A CA 1
ATOM 1280 C C . GLN A 1 175 ? 14.568 -7.929 -20.204 1.00 83.19 175 GLN A C 1
ATOM 1282 O O . GLN A 1 175 ? 14.958 -8.747 -21.039 1.00 83.19 175 GLN A O 1
ATOM 1287 N N . PHE A 1 176 ? 15.151 -7.802 -19.008 1.00 87.81 176 PHE A N 1
ATOM 1288 C CA . PHE A 1 176 ? 16.260 -8.643 -18.532 1.00 87.81 176 PHE A CA 1
ATOM 1289 C C . PHE A 1 176 ? 15.827 -9.767 -17.569 1.00 87.81 176 PHE A C 1
ATOM 1291 O O . PHE A 1 176 ? 16.676 -10.373 -16.916 1.00 87.81 176 PHE A O 1
ATOM 1298 N N . ASN A 1 177 ? 14.523 -10.064 -17.476 1.00 84.94 177 ASN A N 1
ATOM 1299 C CA . ASN A 1 177 ? 13.949 -11.105 -16.610 1.00 84.94 177 ASN A CA 1
ATOM 1300 C C . ASN A 1 177 ? 14.353 -10.999 -15.119 1.00 84.94 177 ASN A C 1
ATOM 1302 O O . ASN A 1 177 ? 14.448 -12.010 -14.420 1.00 84.94 177 ASN A O 1
ATOM 1306 N N . ALA A 1 178 ? 14.578 -9.781 -14.622 1.00 88.44 178 ALA A N 1
ATOM 1307 C CA . ALA A 1 178 ? 14.960 -9.529 -13.237 1.00 88.44 178 ALA A CA 1
ATOM 1308 C C . ALA A 1 178 ? 13.818 -9.847 -12.249 1.00 88.44 178 ALA A C 1
ATOM 1310 O O . ALA A 1 178 ? 12.630 -9.811 -12.585 1.00 88.44 178 ALA A O 1
ATOM 1311 N N . THR A 1 179 ? 14.170 -10.144 -10.996 1.00 90.31 179 THR A N 1
ATOM 1312 C CA . THR A 1 179 ? 13.207 -10.598 -9.984 1.00 90.31 179 THR A CA 1
ATOM 1313 C C . THR A 1 179 ? 12.488 -9.409 -9.355 1.00 90.31 179 THR A C 1
ATOM 1315 O O . THR A 1 179 ? 12.868 -8.940 -8.285 1.00 90.31 179 THR A O 1
ATOM 1318 N N . VAL A 1 180 ? 11.437 -8.921 -10.018 1.00 90.50 180 VAL A N 1
ATOM 1319 C CA . VAL A 1 180 ? 10.484 -7.965 -9.428 1.00 90.50 180 VAL A CA 1
ATOM 1320 C C . VAL A 1 180 ? 9.726 -8.645 -8.280 1.00 90.50 180 VAL A C 1
ATOM 1322 O O . VAL A 1 180 ? 9.129 -9.714 -8.470 1.00 90.50 180 VAL A O 1
ATOM 1325 N N . GLN A 1 181 ? 9.773 -8.024 -7.100 1.00 93.44 181 GLN A N 1
ATOM 1326 C CA . GLN A 1 181 ? 9.217 -8.529 -5.841 1.00 93.44 181 GLN A CA 1
ATOM 1327 C C . GLN A 1 181 ? 7.996 -7.713 -5.416 1.00 93.44 181 GLN A C 1
ATOM 1329 O O . GLN A 1 181 ? 6.880 -8.203 -5.528 1.00 93.44 181 GLN A O 1
ATOM 1334 N N . ASP A 1 182 ? 8.202 -6.472 -4.981 1.00 95.25 182 ASP A N 1
ATOM 1335 C CA . ASP A 1 182 ? 7.163 -5.592 -4.439 1.00 95.25 182 ASP A CA 1
ATOM 1336 C C . ASP A 1 182 ? 6.906 -4.430 -5.404 1.00 95.25 182 ASP A C 1
ATOM 1338 O O . ASP A 1 182 ? 7.859 -3.870 -5.947 1.00 95.25 182 ASP A O 1
ATOM 1342 N N . VAL A 1 183 ? 5.650 -4.033 -5.629 1.00 95.56 183 VAL A N 1
ATOM 1343 C CA . VAL A 1 183 ? 5.327 -2.950 -6.578 1.00 95.56 183 VAL A CA 1
ATOM 1344 C C . VAL A 1 183 ? 4.338 -1.933 -6.009 1.00 95.56 183 VAL A C 1
ATOM 1346 O O . VAL A 1 183 ? 3.343 -2.299 -5.375 1.00 95.56 183 VAL A O 1
ATOM 1349 N N . GLY A 1 184 ? 4.584 -0.654 -6.307 1.00 95.88 184 GLY A N 1
ATOM 1350 C CA . GLY A 1 184 ? 3.624 0.441 -6.183 1.00 95.88 184 GLY A CA 1
ATOM 1351 C C . GLY A 1 184 ? 3.298 0.860 -4.749 1.00 95.88 184 GLY A C 1
ATOM 1352 O O . GLY A 1 184 ? 3.948 0.440 -3.788 1.00 95.88 184 GLY A O 1
ATOM 1353 N N . ILE A 1 185 ? 2.267 1.701 -4.623 1.00 97.25 185 ILE A N 1
ATOM 1354 C CA . ILE A 1 185 ? 1.918 2.448 -3.400 1.00 97.25 185 ILE A CA 1
ATOM 1355 C C . ILE A 1 185 ? 1.618 1.573 -2.167 1.00 97.25 185 ILE A C 1
ATOM 1357 O O . ILE A 1 185 ? 1.758 2.041 -1.038 1.00 97.25 185 ILE A O 1
ATOM 1361 N N . MET A 1 186 ? 1.252 0.306 -2.367 1.00 97.75 186 MET A N 1
ATOM 1362 C CA . MET A 1 186 ? 0.964 -0.670 -1.307 1.00 97.75 186 MET A CA 1
ATOM 1363 C C . MET A 1 186 ? 2.015 -1.792 -1.204 1.00 97.75 186 MET A C 1
ATOM 1365 O O . MET A 1 186 ? 1.797 -2.740 -0.452 1.00 97.75 186 MET A O 1
ATOM 1369 N N . GLN A 1 187 ? 3.109 -1.737 -1.980 1.00 97.12 187 GLN A N 1
ATOM 1370 C CA . GLN A 1 187 ? 4.127 -2.801 -2.081 1.00 97.12 187 GLN A CA 1
ATOM 1371 C C . GLN A 1 187 ? 3.505 -4.202 -2.248 1.00 97.12 187 GLN A C 1
ATOM 1373 O O . GLN A 1 187 ? 3.717 -5.133 -1.467 1.00 97.12 187 GLN A O 1
ATOM 1378 N N . VAL A 1 188 ? 2.684 -4.345 -3.293 1.00 94.94 188 VAL A N 1
ATOM 1379 C CA . VAL A 1 188 ? 2.032 -5.617 -3.636 1.00 94.94 188 VAL A CA 1
ATOM 1380 C C . VAL A 1 188 ? 3.098 -6.616 -4.089 1.00 94.94 188 VAL A C 1
ATOM 1382 O O . VAL A 1 188 ? 3.841 -6.340 -5.031 1.00 94.94 188 VAL A O 1
ATOM 1385 N N . TYR A 1 189 ? 3.155 -7.780 -3.433 1.00 92.81 189 TYR A N 1
ATOM 1386 C CA . TYR A 1 189 ? 4.165 -8.810 -3.691 1.00 92.81 189 TYR A CA 1
ATOM 1387 C C . TYR A 1 189 ? 3.832 -9.606 -4.963 1.00 92.81 189 TYR A C 1
ATOM 1389 O O . TYR A 1 189 ? 3.135 -10.626 -4.938 1.00 92.81 189 TYR A O 1
ATOM 1397 N N . TYR A 1 190 ? 4.330 -9.120 -6.096 1.00 84.88 190 TYR A N 1
ATOM 1398 C CA . TYR A 1 190 ? 4.043 -9.616 -7.438 1.00 84.88 190 TYR A CA 1
ATOM 1399 C C . TYR A 1 190 ? 4.196 -11.143 -7.620 1.00 84.88 190 TYR A C 1
ATOM 1401 O O . TYR A 1 190 ? 3.321 -11.729 -8.262 1.00 84.88 190 TYR A O 1
ATOM 1409 N N . PRO A 1 191 ? 5.211 -11.844 -7.062 1.00 81.19 191 PRO A N 1
ATOM 1410 C CA . PRO A 1 191 ? 5.375 -13.284 -7.278 1.00 81.19 191 PRO A CA 1
ATOM 1411 C C . PRO A 1 191 ? 4.183 -14.162 -6.864 1.00 81.19 191 PRO A C 1
ATOM 1413 O O . PRO A 1 191 ? 3.975 -15.191 -7.503 1.00 81.19 191 PRO A O 1
ATOM 1416 N N . MET A 1 192 ? 3.370 -13.760 -5.874 1.00 75.94 192 MET A N 1
ATOM 1417 C CA . MET A 1 192 ? 2.139 -14.491 -5.510 1.00 75.94 192 MET A CA 1
ATOM 1418 C C . MET A 1 192 ? 0.944 -14.186 -6.427 1.00 75.94 192 MET A C 1
ATOM 1420 O O . MET A 1 192 ? -0.010 -14.959 -6.457 1.00 75.94 192 MET A O 1
ATOM 1424 N N . HIS A 1 193 ? 0.984 -13.092 -7.192 1.00 71.25 193 HIS A N 1
ATOM 1425 C CA . HIS A 1 193 ? -0.165 -12.590 -7.955 1.00 71.25 193 HIS A CA 1
ATOM 1426 C C . HIS A 1 193 ? 0.003 -12.682 -9.480 1.00 71.25 193 HIS A C 1
ATOM 1428 O O . HIS A 1 193 ? -0.888 -12.254 -10.209 1.00 71.25 193 HIS A O 1
ATOM 1434 N N . ARG A 1 194 ? 1.080 -13.313 -9.977 1.00 70.88 194 ARG A N 1
ATOM 1435 C CA . ARG A 1 194 ? 1.385 -13.490 -11.420 1.00 70.88 194 ARG A CA 1
ATOM 1436 C C . ARG A 1 194 ? 0.282 -14.169 -12.251 1.00 70.88 194 ARG A C 1
ATOM 1438 O O . ARG A 1 194 ? 0.292 -14.084 -13.474 1.00 70.88 194 ARG A O 1
ATOM 1445 N N . SER A 1 195 ? -0.638 -14.884 -11.602 1.00 66.19 195 SER A N 1
ATOM 1446 C CA . SER A 1 195 ? -1.809 -15.521 -12.222 1.00 66.19 195 SER A CA 1
ATOM 1447 C C . SER A 1 195 ? -3.017 -14.587 -12.366 1.00 66.19 195 SER A C 1
ATOM 1449 O O . SER A 1 195 ? -3.842 -14.809 -13.246 1.00 66.19 195 SER A O 1
ATOM 1451 N N . ALA A 1 196 ? -3.121 -13.558 -11.520 1.00 63.03 196 ALA A N 1
ATOM 1452 C CA . ALA A 1 196 ? -4.183 -12.547 -11.541 1.00 63.03 196 ALA A CA 1
ATOM 1453 C C . ALA A 1 196 ? -3.736 -11.237 -12.214 1.00 63.03 196 ALA A C 1
ATOM 1455 O O . ALA A 1 196 ? -4.561 -10.485 -12.716 1.00 63.03 196 ALA A O 1
ATOM 1456 N N . VAL A 1 197 ? -2.429 -10.972 -12.233 1.00 68.00 197 VAL A N 1
ATOM 1457 C CA . VAL A 1 197 ? -1.802 -9.814 -12.869 1.00 68.00 197 VAL A CA 1
ATOM 1458 C C . VAL A 1 197 ? -0.651 -10.321 -13.733 1.00 68.00 197 VAL A C 1
ATOM 1460 O O . VAL A 1 197 ? 0.336 -10.831 -13.207 1.00 68.00 197 VAL A O 1
ATOM 1463 N N . ARG A 1 198 ? -0.773 -10.203 -15.061 1.00 71.06 198 ARG A N 1
ATOM 1464 C CA . ARG A 1 198 ? 0.232 -10.727 -16.010 1.00 71.06 198 ARG A CA 1
ATOM 1465 C C . ARG A 1 198 ? 1.472 -9.850 -16.183 1.00 71.06 198 ARG A C 1
ATOM 1467 O O . ARG A 1 198 ? 2.513 -10.368 -16.580 1.00 71.06 198 ARG A O 1
ATOM 1474 N N . ASP A 1 199 ? 1.349 -8.551 -15.929 1.00 78.69 199 ASP A N 1
ATOM 1475 C CA . ASP A 1 199 ? 2.413 -7.560 -16.100 1.00 78.69 199 ASP A CA 1
ATOM 1476 C C . ASP A 1 199 ? 2.587 -6.762 -14.794 1.00 78.69 199 ASP A C 1
ATOM 1478 O O . ASP A 1 199 ? 1.635 -6.087 -14.378 1.00 78.69 199 ASP A O 1
ATOM 1482 N N . PRO A 1 200 ? 3.765 -6.799 -14.133 1.00 82.88 200 PRO A N 1
ATOM 1483 C CA . PRO A 1 200 ? 3.993 -6.030 -12.916 1.00 82.88 200 PRO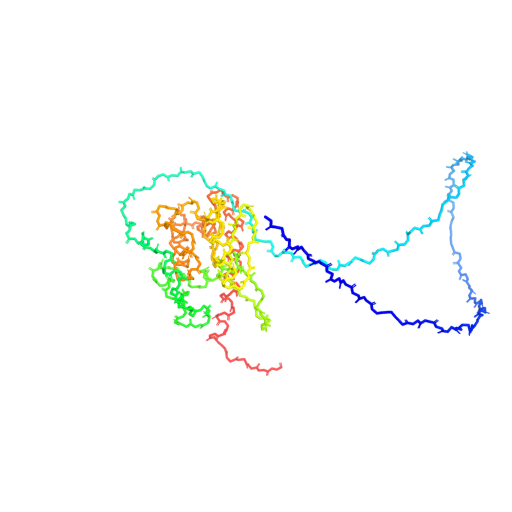 A CA 1
ATOM 1484 C C . PRO A 1 200 ? 3.904 -4.515 -13.143 1.00 82.88 200 PRO A C 1
ATOM 1486 O O . PRO A 1 200 ? 3.610 -3.801 -12.186 1.00 82.88 200 PRO A O 1
ATOM 1489 N N . LEU A 1 201 ? 4.071 -4.007 -14.373 1.00 85.19 201 LEU A N 1
ATOM 1490 C CA . LEU A 1 201 ? 3.928 -2.575 -14.654 1.00 85.19 201 LEU A CA 1
ATOM 1491 C C . LEU A 1 201 ? 2.484 -2.088 -14.438 1.00 85.19 201 LEU A C 1
ATOM 1493 O O . LEU A 1 201 ? 2.287 -0.925 -14.090 1.00 85.19 201 LEU A O 1
ATOM 1497 N N . SER A 1 202 ? 1.477 -2.966 -14.525 1.00 86.69 202 SER A N 1
ATOM 1498 C CA . SER A 1 202 ? 0.093 -2.612 -14.166 1.00 86.69 202 SER A CA 1
ATOM 1499 C C . SER A 1 202 ? -0.101 -2.358 -12.661 1.00 86.69 202 SER A C 1
ATOM 1501 O O . SER A 1 202 ? -1.003 -1.617 -12.279 1.00 86.69 202 SER A O 1
ATOM 1503 N N . LEU A 1 203 ? 0.785 -2.867 -11.795 1.00 91.38 203 LEU A N 1
ATOM 1504 C CA . LEU A 1 203 ? 0.796 -2.529 -10.366 1.00 91.38 203 LEU A CA 1
ATOM 1505 C C . LEU A 1 203 ? 1.408 -1.142 -10.085 1.00 91.38 203 LEU A C 1
ATOM 1507 O O . LEU A 1 203 ? 1.397 -0.723 -8.929 1.00 91.38 203 LEU A O 1
ATOM 1511 N N . LEU A 1 204 ? 1.911 -0.413 -11.091 1.00 91.69 204 LEU A N 1
ATOM 1512 C CA . LEU A 1 204 ? 2.242 1.013 -10.949 1.00 91.69 204 LEU A CA 1
ATOM 1513 C C . LEU A 1 204 ? 1.010 1.924 -11.093 1.00 91.69 204 LEU A C 1
ATOM 1515 O O . LEU A 1 204 ? 1.058 3.057 -10.623 1.00 91.69 204 LEU A O 1
ATOM 1519 N N . ASP A 1 205 ? -0.101 1.459 -11.681 1.00 90.50 205 ASP A N 1
ATOM 1520 C CA . ASP A 1 205 ? -1.372 2.191 -11.601 1.00 90.50 205 ASP A CA 1
ATOM 1521 C C . ASP A 1 205 ? -1.883 2.169 -10.147 1.00 90.50 205 ASP A C 1
ATOM 1523 O O . ASP A 1 205 ? -2.155 1.084 -9.617 1.00 90.50 205 ASP A O 1
ATOM 1527 N N . PRO A 1 206 ? -2.067 3.329 -9.481 1.00 93.81 206 PRO A N 1
ATOM 1528 C CA . PRO A 1 206 ? -2.500 3.346 -8.090 1.00 93.81 206 PRO A CA 1
ATOM 1529 C C . PRO A 1 206 ? -3.884 2.723 -7.889 1.00 93.81 206 PRO A C 1
ATOM 1531 O O . PRO A 1 206 ? -4.123 2.151 -6.826 1.00 93.81 206 PRO A O 1
ATOM 1534 N N . LYS A 1 207 ? -4.791 2.784 -8.881 1.00 93.25 207 LYS A N 1
ATOM 1535 C CA . LYS A 1 207 ? -6.111 2.142 -8.773 1.00 93.25 207 LYS A CA 1
ATOM 1536 C C . LYS A 1 207 ? -5.965 0.626 -8.700 1.00 93.25 207 LYS A C 1
ATOM 1538 O O . LYS A 1 207 ? -6.411 0.024 -7.727 1.00 93.25 207 LYS A O 1
ATOM 1543 N N . THR A 1 208 ? -5.290 0.032 -9.677 1.00 91.56 208 THR A N 1
ATOM 1544 C CA . THR A 1 208 ? -4.998 -1.404 -9.729 1.00 91.56 208 THR A CA 1
ATOM 1545 C C . THR A 1 208 ? -4.243 -1.866 -8.482 1.00 91.56 208 THR A C 1
ATOM 1547 O O . THR A 1 208 ? -4.649 -2.840 -7.847 1.00 91.56 208 THR A O 1
ATOM 1550 N N . ASN A 1 209 ? -3.208 -1.130 -8.065 1.00 94.81 209 ASN A N 1
ATOM 1551 C CA . ASN A 1 209 ? -2.412 -1.455 -6.881 1.00 94.81 209 ASN A CA 1
ATOM 1552 C C . ASN A 1 209 ? -3.248 -1.462 -5.586 1.00 94.81 209 ASN A C 1
ATOM 1554 O O . ASN A 1 209 ? -3.207 -2.433 -4.828 1.00 94.81 209 ASN A O 1
ATOM 1558 N N . ILE A 1 210 ? -4.048 -0.413 -5.352 1.00 96.44 210 ILE A N 1
ATOM 1559 C CA . ILE A 1 210 ? -4.860 -0.276 -4.134 1.00 96.44 210 ILE A CA 1
ATOM 1560 C C . ILE A 1 210 ? -6.030 -1.274 -4.133 1.00 96.44 210 ILE A C 1
ATOM 1562 O O . ILE A 1 210 ? -6.323 -1.832 -3.078 1.00 96.44 210 ILE A O 1
ATOM 1566 N N . SER A 1 211 ? -6.651 -1.576 -5.281 1.00 94.88 211 SER A N 1
ATOM 1567 C CA . SER A 1 211 ? -7.686 -2.621 -5.386 1.00 94.88 211 SER A CA 1
ATOM 1568 C C . SER A 1 211 ? -7.140 -4.024 -5.092 1.00 94.88 211 SER A C 1
ATOM 1570 O O . SER A 1 211 ? -7.749 -4.759 -4.313 1.00 94.88 211 SER A O 1
ATOM 1572 N N . VAL A 1 212 ? -5.974 -4.393 -5.638 1.00 93.56 212 VAL A N 1
ATOM 1573 C CA . VAL A 1 212 ? -5.331 -5.685 -5.327 1.00 93.56 212 VAL A CA 1
ATOM 1574 C C . VAL A 1 212 ? -4.951 -5.756 -3.844 1.00 93.56 212 VAL A C 1
ATOM 1576 O O . VAL A 1 212 ? -5.265 -6.740 -3.175 1.00 93.56 212 VAL A O 1
ATOM 1579 N N . ALA A 1 213 ? -4.359 -4.693 -3.292 1.00 96.19 213 ALA A N 1
ATOM 1580 C CA . ALA A 1 213 ? -4.002 -4.639 -1.878 1.00 96.19 213 ALA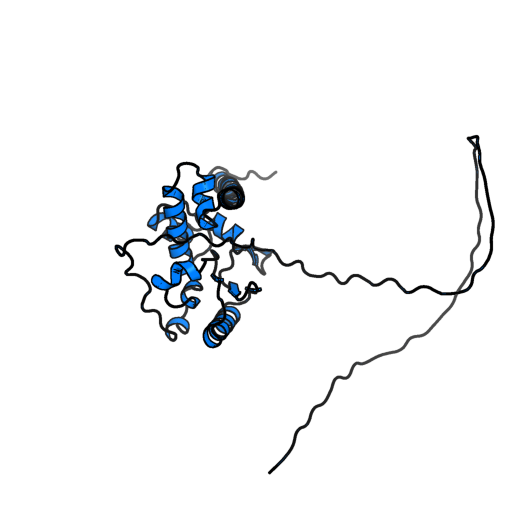 A CA 1
ATOM 1581 C C . ALA A 1 213 ? -5.220 -4.721 -0.939 1.00 96.19 213 ALA A C 1
ATOM 1583 O O . ALA A 1 213 ? -5.168 -5.403 0.086 1.00 96.19 213 ALA A O 1
ATOM 1584 N N . ALA A 1 214 ? -6.332 -4.071 -1.297 1.00 97.50 214 ALA A N 1
ATOM 1585 C CA . ALA A 1 214 ? -7.570 -4.122 -0.528 1.00 97.50 214 ALA A CA 1
ATOM 1586 C C . ALA A 1 214 ? -8.185 -5.528 -0.501 1.00 97.50 214 ALA A C 1
ATOM 1588 O O . ALA A 1 214 ? -8.683 -5.932 0.548 1.00 97.50 214 ALA A O 1
ATOM 1589 N N . LYS A 1 215 ? -8.090 -6.298 -1.597 1.00 94.69 215 LYS A N 1
ATOM 1590 C CA . LYS A 1 215 ? -8.499 -7.712 -1.620 1.00 94.69 215 LYS A CA 1
ATOM 1591 C C . LYS A 1 215 ? -7.645 -8.566 -0.679 1.00 94.69 215 LYS A C 1
ATOM 1593 O O . LYS A 1 215 ? -8.202 -9.280 0.148 1.00 94.69 215 LYS A O 1
ATOM 1598 N N . ILE A 1 216 ? -6.317 -8.438 -0.752 1.00 94.88 216 ILE A N 1
ATOM 1599 C CA . ILE A 1 216 ? -5.378 -9.183 0.109 1.00 94.88 216 ILE A CA 1
ATOM 1600 C C . ILE A 1 216 ? -5.652 -8.886 1.593 1.00 94.88 216 ILE A C 1
ATOM 1602 O O . ILE A 1 216 ? -5.743 -9.804 2.407 1.00 94.88 216 ILE A O 1
ATOM 1606 N N . LEU A 1 217 ? -5.831 -7.608 1.946 1.00 97.62 217 LEU A N 1
ATOM 1607 C CA . LEU A 1 217 ? -6.156 -7.202 3.314 1.00 97.62 217 LEU A CA 1
ATOM 1608 C C . LEU A 1 217 ? -7.536 -7.712 3.758 1.00 97.62 217 LEU A C 1
ATOM 1610 O O . LEU A 1 217 ? -7.665 -8.208 4.875 1.00 97.62 217 LEU A O 1
ATOM 1614 N N . HIS A 1 218 ? -8.558 -7.596 2.904 1.00 96.94 218 HIS A N 1
ATOM 1615 C CA . HIS A 1 218 ? -9.899 -8.112 3.182 1.00 96.94 218 HIS A CA 1
ATOM 1616 C C . HIS A 1 218 ? -9.855 -9.602 3.537 1.00 96.94 218 HIS A C 1
ATOM 1618 O O . HIS A 1 218 ? -10.468 -10.013 4.522 1.00 96.94 218 HIS A O 1
ATOM 1624 N N . ASP A 1 219 ? -9.125 -10.403 2.762 1.00 95.50 219 ASP A N 1
ATOM 1625 C CA . ASP A 1 219 ? -9.076 -11.852 2.951 1.00 95.50 219 ASP A CA 1
ATOM 1626 C C . ASP A 1 219 ? -8.310 -12.226 4.228 1.00 95.50 219 ASP A C 1
ATOM 1628 O O . ASP A 1 219 ? -8.838 -12.973 5.054 1.00 95.50 219 ASP A O 1
ATOM 1632 N N . GLY A 1 220 ? -7.144 -11.614 4.471 1.00 96.38 220 GLY A N 1
ATOM 1633 C CA . GLY A 1 220 ? -6.397 -11.787 5.723 1.00 96.38 220 GLY A CA 1
ATOM 1634 C C . GLY A 1 220 ? -7.214 -11.393 6.963 1.00 96.38 220 GLY A C 1
ATOM 1635 O O . GLY A 1 220 ? -7.195 -12.092 7.978 1.00 96.38 220 GLY A O 1
ATOM 1636 N N . MET A 1 221 ? -8.025 -10.333 6.867 1.00 97.56 221 MET A N 1
ATOM 1637 C CA . MET A 1 221 ? -8.967 -9.927 7.919 1.00 97.56 221 MET A CA 1
ATOM 1638 C C . MET A 1 221 ? -10.134 -10.908 8.134 1.00 97.56 221 MET A C 1
ATOM 1640 O O . MET A 1 221 ? -10.769 -10.843 9.186 1.00 97.56 221 MET A O 1
ATOM 1644 N N . HIS A 1 222 ? -10.413 -11.817 7.194 1.00 97.50 222 HIS A N 1
ATOM 1645 C CA . HIS A 1 222 ? -11.425 -12.871 7.339 1.00 97.50 222 HIS A CA 1
ATOM 1646 C C . HIS A 1 222 ? -10.849 -14.223 7.798 1.00 97.50 222 HIS A C 1
ATOM 1648 O O . HIS A 1 222 ? -11.596 -15.036 8.346 1.00 97.50 222 HIS A O 1
ATOM 1654 N N . GLU A 1 223 ? -9.540 -14.462 7.660 1.00 97.31 223 GLU A N 1
ATOM 1655 C CA . GLU A 1 223 ? -8.879 -15.673 8.180 1.00 97.31 223 GLU A CA 1
ATOM 1656 C C . GLU A 1 223 ? -8.893 -15.770 9.719 1.00 97.31 223 GLU A C 1
ATOM 1658 O O . GLU A 1 223 ? -8.748 -16.860 10.277 1.00 97.31 223 GLU A O 1
ATOM 1663 N N . THR A 1 224 ? -9.045 -14.651 10.438 1.00 97.62 224 THR A N 1
ATOM 1664 C CA . THR A 1 224 ? -8.882 -14.606 11.899 1.00 97.62 224 THR A CA 1
ATOM 1665 C C . THR A 1 224 ? -9.752 -13.552 12.586 1.00 97.62 224 THR A C 1
ATOM 1667 O O . THR A 1 224 ? -10.168 -12.562 11.996 1.00 97.62 224 THR A O 1
ATOM 1670 N N . ARG A 1 225 ? -10.015 -13.755 13.885 1.00 97.56 225 ARG A N 1
ATOM 1671 C CA . ARG A 1 225 ? -10.701 -12.785 14.764 1.00 97.56 225 ARG A CA 1
ATOM 1672 C C . ARG A 1 225 ? -9.739 -11.866 15.525 1.00 97.56 225 ARG A C 1
ATOM 1674 O O . ARG A 1 225 ? -10.191 -10.963 16.223 1.00 97.56 225 ARG A O 1
ATOM 1681 N N . ASP A 1 226 ? -8.434 -12.111 15.428 1.00 98.19 226 ASP A N 1
ATOM 1682 C CA . ASP A 1 226 ? -7.392 -11.240 15.971 1.00 98.19 226 ASP A CA 1
ATOM 1683 C C . ASP A 1 226 ? -7.106 -10.129 14.939 1.00 98.19 226 ASP A C 1
ATOM 1685 O O . ASP A 1 226 ? -6.535 -10.420 13.887 1.00 98.19 226 ASP A O 1
ATOM 1689 N N . PRO A 1 227 ? -7.495 -8.863 15.193 1.00 97.38 227 PRO A N 1
ATOM 1690 C CA . PRO A 1 227 ? -7.379 -7.798 14.198 1.00 97.38 227 PRO A CA 1
ATOM 1691 C C . PRO A 1 227 ? -5.925 -7.405 13.912 1.00 97.38 227 PRO A C 1
ATOM 1693 O O . PRO A 1 227 ? -5.657 -6.807 12.874 1.00 97.38 227 PRO A O 1
ATOM 1696 N N . VAL A 1 228 ? -4.981 -7.732 14.803 1.00 98.44 228 VAL A N 1
ATOM 1697 C CA . VAL A 1 228 ? -3.552 -7.500 14.563 1.00 98.44 228 VAL A CA 1
ATOM 1698 C C . VAL A 1 228 ? -3.019 -8.566 13.609 1.00 98.44 228 VAL A C 1
ATOM 1700 O O . VAL A 1 228 ? -2.332 -8.223 12.652 1.00 98.44 228 VAL A O 1
ATOM 1703 N N . LEU A 1 229 ? -3.385 -9.839 13.801 1.00 98.31 229 LEU A N 1
ATOM 1704 C CA . LEU A 1 229 ? -3.038 -10.898 12.844 1.00 98.31 229 LEU A CA 1
ATOM 1705 C C . LEU A 1 229 ? -3.715 -10.716 11.482 1.00 98.31 229 LEU A C 1
ATOM 1707 O O . LEU A 1 229 ? -3.051 -10.912 10.471 1.00 98.31 229 LEU A O 1
ATOM 1711 N N . GLY A 1 230 ? -4.990 -10.319 11.439 1.00 98.12 230 GLY A N 1
ATOM 1712 C CA . GLY A 1 230 ? -5.724 -10.187 10.175 1.00 98.12 230 GLY A CA 1
ATOM 1713 C C . GLY A 1 230 ? -5.150 -9.106 9.255 1.00 98.12 230 GLY A C 1
ATOM 1714 O O . GLY A 1 230 ? -5.054 -9.301 8.048 1.00 98.12 230 GLY A O 1
ATOM 1715 N N . VAL A 1 231 ? -4.674 -7.998 9.834 1.00 98.50 231 VAL A N 1
ATOM 1716 C CA . VAL A 1 231 ? -3.866 -6.997 9.115 1.00 98.50 231 VAL A CA 1
ATOM 1717 C C . VAL A 1 231 ? -2.449 -7.527 8.838 1.00 98.50 231 VAL A C 1
ATOM 1719 O O . VAL A 1 231 ? -1.887 -7.279 7.775 1.00 98.50 231 VAL A O 1
ATOM 1722 N N . GLY A 1 232 ? -1.880 -8.298 9.768 1.00 98.31 232 GLY A N 1
ATOM 1723 C CA . GLY A 1 232 ? -0.576 -8.956 9.651 1.00 98.31 232 GLY A CA 1
ATOM 1724 C C . GLY A 1 232 ? -0.419 -9.899 8.454 1.00 98.31 232 GLY A C 1
ATOM 1725 O O . GLY A 1 232 ? 0.651 -9.937 7.842 1.00 98.31 232 GLY A O 1
ATOM 1726 N N . TYR A 1 233 ? -1.480 -10.617 8.081 1.00 97.56 233 TYR A N 1
ATOM 1727 C CA . TYR A 1 233 ? -1.488 -11.548 6.948 1.00 97.56 233 TYR A CA 1
ATOM 1728 C C . TYR A 1 233 ? -1.343 -10.861 5.578 1.00 97.56 233 TYR A C 1
ATOM 1730 O O . TYR A 1 233 ? -0.962 -11.521 4.614 1.00 97.56 233 TYR A O 1
ATOM 1738 N N . TYR A 1 234 ? -1.497 -9.532 5.493 1.00 96.56 234 TYR A N 1
ATOM 1739 C CA . TYR A 1 234 ? -1.064 -8.758 4.320 1.00 96.56 234 TYR A CA 1
ATOM 1740 C C . TYR A 1 234 ? 0.452 -8.881 4.054 1.00 96.56 234 TYR A C 1
ATOM 1742 O O . TYR A 1 234 ? 0.917 -8.814 2.909 1.00 96.56 234 TYR A O 1
ATOM 1750 N N . HIS A 1 235 ? 1.240 -9.052 5.120 1.00 95.50 235 HIS A N 1
ATOM 1751 C CA . HIS A 1 235 ? 2.696 -9.111 5.066 1.00 95.50 235 HIS A CA 1
ATOM 1752 C C . HIS A 1 235 ? 3.236 -10.546 5.134 1.00 95.50 235 HIS A C 1
ATOM 1754 O O . HIS A 1 235 ? 4.084 -10.906 4.319 1.00 95.50 235 HIS A O 1
ATOM 1760 N N . SER A 1 236 ? 2.766 -11.377 6.070 1.00 94.94 236 SER A N 1
ATOM 1761 C CA . SER A 1 236 ? 3.147 -12.797 6.139 1.00 94.94 236 SER A CA 1
ATOM 1762 C C . SER A 1 236 ? 2.196 -13.602 7.025 1.00 94.94 236 SER A C 1
ATOM 1764 O O . SER A 1 236 ? 1.747 -13.109 8.054 1.00 94.94 236 SER A O 1
ATOM 1766 N N . HIS A 1 237 ? 1.984 -14.883 6.713 1.00 93.75 237 HIS A N 1
ATOM 1767 C CA . HIS A 1 237 ? 1.328 -15.846 7.615 1.00 93.75 237 HIS A CA 1
ATOM 1768 C C . HIS A 1 237 ? 2.250 -16.367 8.733 1.00 93.75 237 HIS A C 1
ATOM 1770 O O . HIS A 1 237 ? 1.804 -17.086 9.628 1.00 93.75 237 HIS A O 1
ATOM 1776 N N . THR A 1 238 ? 3.532 -15.984 8.734 1.00 96.69 238 THR A N 1
ATOM 1777 C CA . THR A 1 238 ? 4.458 -16.272 9.841 1.00 96.69 238 THR A CA 1
ATOM 1778 C C . THR A 1 238 ? 4.034 -15.485 11.081 1.00 96.69 238 THR A C 1
ATOM 1780 O O . THR A 1 238 ? 4.214 -14.271 11.125 1.00 96.69 238 THR A O 1
ATOM 1783 N N . GLN A 1 239 ? 3.497 -16.165 12.104 1.00 94.56 239 GLN A N 1
ATOM 1784 C CA . GLN A 1 239 ? 2.787 -15.533 13.231 1.00 94.56 239 GLN A CA 1
ATOM 1785 C C . GLN A 1 239 ? 3.513 -14.340 13.879 1.00 94.56 239 GLN A C 1
ATOM 1787 O O . GLN A 1 239 ? 2.853 -13.367 14.232 1.00 94.56 239 GLN A O 1
ATOM 1792 N N . GLN A 1 240 ? 4.835 -14.400 14.066 1.00 97.62 240 GLN A N 1
ATOM 1793 C CA . GLN A 1 240 ? 5.578 -13.288 14.668 1.00 97.62 240 GLN A CA 1
ATOM 1794 C C . GLN A 1 240 ? 5.589 -12.060 13.745 1.00 97.62 240 GLN A C 1
ATOM 1796 O O . GLN A 1 240 ? 5.118 -10.996 14.129 1.00 97.62 240 GLN A O 1
ATOM 1801 N N . LEU A 1 241 ? 6.009 -12.246 12.491 1.00 97.44 241 LEU A N 1
ATOM 1802 C CA . LEU A 1 241 ? 6.084 -11.185 11.482 1.00 97.44 241 LEU A CA 1
ATOM 1803 C C . LEU A 1 241 ? 4.704 -10.590 11.164 1.00 97.44 241 LEU A C 1
ATOM 1805 O O . LEU A 1 241 ? 4.580 -9.379 10.992 1.00 97.44 241 LEU A O 1
ATOM 1809 N N . ALA A 1 242 ? 3.658 -11.424 11.173 1.00 97.81 242 ALA A N 1
ATOM 1810 C CA . ALA A 1 242 ? 2.267 -10.988 11.092 1.00 97.81 242 ALA A CA 1
ATOM 1811 C C . ALA A 1 242 ? 1.917 -10.015 12.231 1.00 97.81 242 ALA A C 1
ATOM 1813 O O . ALA A 1 242 ? 1.376 -8.936 11.992 1.00 97.81 242 ALA A O 1
ATOM 1814 N N . ARG A 1 243 ? 2.250 -10.369 13.482 1.00 98.44 243 ARG A N 1
ATOM 1815 C CA . ARG A 1 243 ? 1.977 -9.522 14.653 1.00 98.44 243 ARG A CA 1
ATOM 1816 C C . ARG A 1 243 ? 2.775 -8.227 14.626 1.00 98.44 243 ARG A C 1
ATOM 1818 O O . ARG A 1 243 ? 2.199 -7.184 14.923 1.00 98.44 243 ARG A O 1
ATOM 1825 N N . ASP A 1 244 ? 4.049 -8.277 14.256 1.00 98.50 244 ASP A N 1
ATOM 1826 C CA . ASP A 1 244 ? 4.918 -7.097 14.230 1.00 98.50 244 ASP A CA 1
ATOM 1827 C C . ASP A 1 244 ? 4.448 -6.090 13.168 1.00 98.50 244 ASP A C 1
ATOM 1829 O O . ASP A 1 244 ? 4.213 -4.917 13.479 1.00 98.50 244 ASP A O 1
ATOM 1833 N N . TYR A 1 245 ? 4.183 -6.563 11.945 1.00 98.62 245 TYR A N 1
ATOM 1834 C CA . TYR A 1 245 ? 3.625 -5.746 10.865 1.00 98.62 245 TYR A CA 1
ATOM 1835 C C . TYR A 1 245 ? 2.229 -5.202 11.205 1.00 98.62 245 TYR A C 1
ATOM 1837 O O . TYR A 1 245 ? 1.980 -3.997 11.120 1.00 98.62 245 TYR A O 1
ATOM 1845 N N . GLY A 1 246 ? 1.322 -6.076 11.653 1.00 98.69 246 GLY A N 1
ATOM 1846 C CA . GLY A 1 246 ? -0.035 -5.697 12.038 1.00 98.69 246 GLY A CA 1
ATOM 1847 C C . GLY A 1 246 ? -0.053 -4.669 13.170 1.00 98.69 246 GLY A C 1
ATOM 1848 O O . GLY A 1 246 ? -0.863 -3.742 13.152 1.00 98.69 246 GLY A O 1
ATOM 1849 N N . THR A 1 247 ? 0.883 -4.765 14.120 1.00 98.81 247 THR A N 1
ATOM 1850 C CA . THR A 1 247 ? 1.044 -3.785 15.205 1.00 98.81 247 THR A CA 1
ATOM 1851 C C . THR A 1 247 ? 1.518 -2.433 14.669 1.00 98.81 247 THR A C 1
ATOM 1853 O O . THR A 1 247 ? 0.996 -1.399 15.097 1.00 98.81 247 THR A O 1
ATOM 1856 N N . ALA A 1 248 ? 2.441 -2.408 13.701 1.00 98.69 248 ALA A N 1
ATOM 1857 C CA . ALA A 1 248 ? 2.877 -1.171 13.051 1.00 98.69 248 ALA A CA 1
ATOM 1858 C C . ALA A 1 248 ? 1.722 -0.478 12.300 1.00 98.69 248 ALA A C 1
ATOM 1860 O O . ALA A 1 248 ? 1.427 0.691 12.576 1.00 98.69 248 ALA A O 1
ATOM 1861 N N . VAL A 1 249 ? 1.001 -1.204 11.437 1.00 98.75 249 VAL A N 1
ATOM 1862 C CA . VAL A 1 249 ? -0.151 -0.668 10.684 1.00 98.75 249 VAL A CA 1
ATOM 1863 C C . VAL A 1 249 ? -1.258 -0.195 11.629 1.00 98.75 249 VAL A C 1
ATOM 1865 O O . VAL A 1 249 ? -1.749 0.927 11.491 1.00 98.75 249 VAL A O 1
ATOM 1868 N N . MET A 1 250 ? -1.620 -0.989 12.643 1.00 98.62 250 MET A N 1
ATOM 1869 C CA . MET A 1 250 ? -2.648 -0.600 13.616 1.00 98.62 250 MET A CA 1
ATOM 1870 C C . MET A 1 250 ? -2.229 0.618 14.456 1.00 98.62 250 MET A C 1
ATOM 1872 O O . MET A 1 250 ? -3.078 1.444 14.798 1.00 98.62 250 MET A O 1
ATOM 1876 N N . THR A 1 251 ? -0.931 0.799 14.728 1.00 98.50 251 THR A N 1
ATOM 1877 C CA . THR A 1 251 ? -0.407 2.008 15.390 1.00 98.50 251 THR A CA 1
ATOM 1878 C C . THR A 1 251 ? -0.599 3.256 14.523 1.00 98.50 251 THR A C 1
ATOM 1880 O O . THR A 1 251 ? -1.015 4.297 15.039 1.00 98.50 251 THR A O 1
ATOM 1883 N N . VAL A 1 252 ? -0.354 3.166 13.211 1.00 98.25 252 VAL A N 1
ATOM 1884 C CA . VAL A 1 252 ? -0.619 4.261 12.257 1.00 98.25 252 VAL A CA 1
ATOM 1885 C C . VAL A 1 252 ? -2.125 4.542 12.161 1.00 98.25 252 VAL A C 1
ATOM 1887 O O . VAL A 1 252 ? -2.552 5.689 12.317 1.00 98.25 252 VAL A O 1
ATOM 1890 N N . TYR A 1 253 ? -2.940 3.497 12.021 1.00 98.38 253 TYR A N 1
ATOM 1891 C CA . TYR A 1 253 ? -4.395 3.579 11.873 1.00 98.38 253 TYR A CA 1
ATOM 1892 C C . TYR A 1 253 ? -5.092 4.280 13.045 1.00 98.38 253 TYR A C 1
ATOM 1894 O O . TYR A 1 253 ? -5.927 5.166 12.831 1.00 98.38 253 TYR A O 1
ATOM 1902 N N . GLN A 1 254 ? -4.730 3.960 14.292 1.00 97.88 254 GLN A N 1
ATOM 1903 C CA . GLN A 1 254 ? -5.330 4.630 15.453 1.00 97.88 254 GLN A CA 1
ATOM 1904 C C . GLN A 1 254 ? -4.865 6.093 15.585 1.00 97.88 254 GLN A C 1
ATOM 1906 O O . GLN A 1 254 ? -5.670 6.945 15.967 1.00 97.88 254 GLN A O 1
ATOM 1911 N N . ARG A 1 255 ? -3.617 6.421 15.208 1.00 96.44 255 ARG A N 1
ATOM 1912 C CA . ARG A 1 255 ? -3.124 7.815 15.166 1.00 96.44 255 ARG A CA 1
ATOM 1913 C C . ARG A 1 255 ? -3.897 8.649 14.142 1.00 96.44 255 ARG A C 1
ATOM 1915 O O . ARG A 1 255 ? -4.408 9.714 14.491 1.00 96.44 255 ARG A O 1
ATOM 1922 N N . LEU A 1 256 ? -4.060 8.138 12.919 1.00 94.88 256 LEU A N 1
ATOM 1923 C CA . LEU A 1 256 ? -4.870 8.780 11.878 1.00 94.88 256 LEU A CA 1
ATOM 1924 C C . LEU A 1 256 ? -6.326 8.956 12.326 1.00 94.88 256 LEU A C 1
ATOM 1926 O O . LEU A 1 256 ? -6.892 10.035 12.164 1.00 94.88 256 LEU A O 1
ATOM 1930 N N . LYS A 1 257 ? -6.923 7.943 12.965 1.00 95.25 257 LYS A N 1
ATOM 1931 C CA . LYS A 1 257 ? -8.273 8.049 13.540 1.00 95.25 257 LYS A CA 1
ATOM 1932 C C . LYS A 1 257 ? -8.381 9.073 14.666 1.00 95.25 257 LYS A C 1
ATOM 1934 O O . LYS A 1 257 ? -9.463 9.623 14.834 1.00 95.25 257 LYS A O 1
ATOM 1939 N N . GLY A 1 258 ? -7.308 9.374 15.395 1.00 93.31 258 GLY A N 1
ATOM 1940 C CA . GLY A 1 258 ? -7.255 10.538 16.282 1.00 93.31 258 GLY A CA 1
ATOM 1941 C C . GLY A 1 258 ? -7.427 11.840 15.493 1.00 93.31 258 GLY A C 1
ATOM 1942 O O . GLY A 1 258 ? -8.415 12.552 15.676 1.00 93.31 258 GLY A O 1
ATOM 1943 N N . VAL A 1 259 ? -6.516 12.098 14.549 1.00 89.94 259 VAL A N 1
ATOM 1944 C CA . VAL A 1 259 ? -6.494 13.316 13.712 1.00 89.94 259 VAL A CA 1
ATOM 1945 C C . VAL A 1 259 ? -7.828 13.533 12.979 1.00 89.94 259 VAL A C 1
ATOM 1947 O O . VAL A 1 259 ? -8.460 14.582 13.125 1.00 89.94 259 VAL A O 1
ATOM 1950 N N . TYR A 1 260 ? -8.314 12.518 12.261 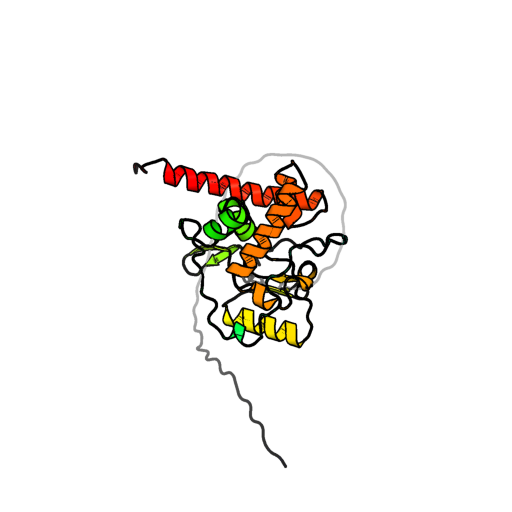1.00 86.00 260 TYR A N 1
ATOM 1951 C CA . TYR A 1 260 ? -9.534 12.594 11.445 1.00 86.00 260 TYR A CA 1
ATOM 1952 C C . TYR A 1 260 ? -10.851 12.571 12.240 1.00 86.00 260 TYR A C 1
ATOM 1954 O O . TYR A 1 260 ? -11.915 12.791 11.652 1.00 86.00 260 TYR A O 1
ATOM 1962 N N . ARG A 1 261 ? -10.813 12.328 13.559 1.00 82.38 261 ARG A N 1
ATOM 1963 C CA . ARG A 1 261 ? -11.967 12.536 14.455 1.00 82.38 261 ARG A CA 1
ATOM 1964 C C . ARG A 1 261 ? -11.935 13.930 15.070 1.00 82.38 261 ARG A C 1
ATOM 1966 O O . ARG A 1 261 ? -12.962 14.600 15.043 1.00 82.38 261 ARG A O 1
ATOM 1973 N N . SER A 1 262 ? -10.774 14.411 15.518 1.00 72.38 262 SER A N 1
ATOM 1974 C CA . SER A 1 262 ? -10.620 15.790 16.006 1.00 72.38 262 SER A CA 1
ATOM 1975 C C . SER A 1 262 ? -11.033 16.816 14.945 1.00 72.38 262 SER A C 1
ATOM 1977 O O . SER A 1 262 ? -11.870 17.671 15.222 1.00 72.38 262 SER A O 1
ATOM 1979 N N . GLY A 1 263 ? -10.569 16.653 13.698 1.00 63.06 263 GLY A N 1
ATOM 1980 C CA . GLY A 1 263 ? -10.936 17.524 12.571 1.00 63.06 263 GLY A CA 1
ATOM 1981 C C . GLY A 1 263 ? -12.413 17.480 12.138 1.00 63.06 263 GLY A C 1
ATOM 1982 O O . GLY A 1 263 ? -12.815 18.269 11.290 1.00 63.06 263 GLY A O 1
ATOM 1983 N N . LYS A 1 264 ? -13.233 16.580 12.703 1.00 59.06 264 LYS A N 1
ATOM 1984 C CA . LYS A 1 264 ? -14.695 16.535 12.495 1.00 59.06 264 LYS A CA 1
ATOM 1985 C C . LYS A 1 264 ? -15.497 17.076 13.682 1.00 59.06 264 LYS A C 1
ATOM 1987 O O . LYS A 1 264 ? -16.683 17.341 13.520 1.00 59.06 264 LYS A O 1
ATOM 1992 N N . ASN A 1 265 ? -14.873 17.221 14.854 1.00 53.28 265 ASN A N 1
ATOM 1993 C CA . ASN A 1 265 ? -15.578 17.378 16.128 1.00 53.28 265 ASN A CA 1
ATOM 1994 C C . ASN A 1 265 ? -15.406 18.750 16.800 1.00 53.28 265 ASN A C 1
ATOM 1996 O O . ASN A 1 265 ? -16.028 18.968 17.838 1.00 53.28 265 ASN A O 1
ATOM 2000 N N . GLY A 1 266 ? -14.584 19.665 16.273 1.00 46.09 266 GLY A N 1
ATOM 2001 C CA . GLY A 1 266 ? -14.307 20.919 16.976 1.00 46.09 266 GLY A CA 1
ATOM 2002 C C . GLY A 1 266 ? -13.901 22.098 16.102 1.00 46.09 266 GLY A C 1
ATOM 2003 O O . GLY A 1 266 ? -13.058 21.986 15.215 1.00 46.09 266 GLY A O 1
ATOM 2004 N N . GLN A 1 267 ? -14.454 23.261 16.449 1.00 48.59 267 GLN A N 1
ATOM 2005 C CA . GLN A 1 267 ? -13.784 24.544 16.257 1.00 48.59 267 GLN A CA 1
ATOM 2006 C C . GLN A 1 267 ? -12.407 24.484 16.935 1.00 48.59 267 GLN A C 1
ATOM 2008 O O . GLN A 1 267 ? -12.318 24.094 18.101 1.00 48.59 267 GLN A O 1
ATOM 2013 N N . VAL A 1 268 ? -11.351 24.937 16.261 1.00 39.38 268 VAL A N 1
ATOM 2014 C CA . VAL A 1 268 ? -10.102 25.282 16.951 1.00 39.38 268 VAL A CA 1
ATOM 2015 C C . VAL A 1 268 ? -10.244 26.714 17.454 1.00 39.38 268 VAL A C 1
ATOM 2017 O O . VAL A 1 268 ? -10.072 27.667 16.697 1.00 39.38 268 VAL A O 1
ATOM 2020 N N . VAL A 1 269 ? -10.587 26.873 18.734 1.00 40.34 269 VAL A N 1
ATOM 2021 C CA . VAL A 1 269 ? -10.447 28.166 19.415 1.00 40.34 269 VAL A CA 1
ATOM 2022 C C . VAL A 1 269 ? -8.956 28.398 19.633 1.00 40.34 269 VAL A C 1
ATOM 2024 O O . VAL A 1 269 ? -8.347 27.746 20.478 1.00 40.34 269 VAL A O 1
ATOM 2027 N N . ALA A 1 270 ? -8.371 29.300 18.849 1.00 34.12 270 ALA A N 1
ATOM 2028 C CA . ALA A 1 270 ? -6.978 29.691 19.009 1.00 34.12 270 ALA A CA 1
ATOM 2029 C C . ALA A 1 270 ? -6.749 30.398 20.358 1.00 34.12 270 ALA A C 1
ATOM 2031 O O . ALA A 1 270 ? -7.556 31.233 20.781 1.00 34.12 270 ALA A O 1
ATOM 2032 N N . ARG A 1 271 ? -5.630 30.064 21.001 1.00 33.38 271 ARG A N 1
ATOM 2033 C CA . ARG A 1 271 ? -4.996 30.757 22.127 1.00 33.38 271 ARG A CA 1
ATOM 2034 C C . ARG A 1 271 ? -3.488 30.596 21.997 1.00 33.38 271 ARG A C 1
ATOM 2036 O O . ARG A 1 271 ? -3.087 29.515 21.513 1.00 33.38 271 ARG A O 1
#

Radius of gyration: 30.39 Å; chains: 1; bounding box: 79×62×93 Å